Protein AF-A0A382CYW4-F1 (afdb_monomer)

Organism: NCBI:txid408172

Foldseek 3Di:
DPQDPVLVLLLLLQLLLCVLVPDDLVRSQVVQCVVCPPSGDDSVVSVVLVVVSVVQDCLLSVQSHFDDLVCCVVLVHDPVCSVVLVVLQVVCCVVPVDGGGNQLSSQLRVLCVLCVVDDSLRSSQLSVVVSSQSSSCRSVVHDRDCVQSCLCSVQVCLPLVSVVVSVVVCVVVVHDHDDGPPRPCVPPDNPVPRD

Radius of gyration: 17.98 Å; Cα contacts (8 Å, |Δi|>4): 197; chains: 1; bounding box: 40×39×45 Å

Nearest PDB structures (foldseek):
  6yj2-assembly2_C  TM=2.619E-01  e=3.901E+00  Mycobacterium tuberculosis H37Rv

Structure (mmCIF, N/CA/C/O backbone):
data_AF-A0A382CYW4-F1
#
_entry.id   AF-A0A382CYW4-F1
#
loop_
_atom_site.group_PDB
_atom_site.id
_atom_site.type_symbol
_atom_site.label_atom_id
_atom_site.label_alt_id
_atom_site.label_comp_id
_atom_site.label_asym_id
_atom_site.label_entity_id
_atom_site.label_seq_id
_atom_site.pdbx_PDB_ins_code
_atom_site.Cartn_x
_atom_site.Cartn_y
_atom_site.Cartn_z
_atom_site.occupancy
_atom_site.B_iso_or_equiv
_atom_site.auth_seq_id
_atom_site.auth_comp_id
_atom_site.auth_asym_id
_atom_site.auth_atom_id
_atom_site.pdbx_PDB_model_num
ATOM 1 N N . MET A 1 1 ? -23.833 19.419 3.104 1.00 37.19 1 MET A N 1
ATOM 2 C CA . MET A 1 1 ? -22.852 19.105 2.046 1.00 37.19 1 MET A CA 1
ATOM 3 C C . MET A 1 1 ? -22.550 17.619 2.087 1.00 37.19 1 MET A C 1
ATOM 5 O O . MET A 1 1 ? -22.020 17.139 3.080 1.00 37.19 1 MET A O 1
ATOM 9 N N . THR A 1 2 ? -22.964 16.870 1.070 1.00 42.09 2 THR A N 1
ATOM 10 C CA . THR A 1 2 ? -22.555 15.475 0.882 1.00 42.09 2 THR A CA 1
ATOM 11 C C . THR A 1 2 ? -21.087 15.473 0.453 1.00 42.09 2 THR A C 1
ATOM 13 O O . THR A 1 2 ? -20.774 16.091 -0.565 1.00 42.09 2 THR A O 1
ATOM 16 N N . PRO A 1 3 ? -20.165 14.844 1.203 1.00 50.59 3 PRO A N 1
ATOM 17 C CA . PRO A 1 3 ? -18.781 14.753 0.765 1.00 50.59 3 PRO A CA 1
ATOM 18 C C . PRO A 1 3 ? -18.728 14.030 -0.583 1.00 50.59 3 PRO A C 1
ATOM 20 O O . PRO A 1 3 ? -19.419 13.032 -0.796 1.00 50.59 3 PRO A O 1
ATOM 23 N N . ASN A 1 4 ? -17.916 14.555 -1.499 1.00 69.94 4 ASN A N 1
ATOM 24 C CA . ASN A 1 4 ? -17.615 13.926 -2.780 1.00 69.94 4 ASN A CA 1
ATOM 25 C C . ASN A 1 4 ? -17.271 12.442 -2.551 1.00 69.94 4 ASN A C 1
ATOM 27 O O . ASN A 1 4 ? -16.405 12.133 -1.730 1.00 69.94 4 ASN A O 1
ATOM 31 N N . LEU A 1 5 ? -17.936 11.530 -3.268 1.00 70.50 5 LEU A N 1
ATOM 32 C CA . LEU A 1 5 ? -17.794 10.076 -3.103 1.00 70.50 5 LEU A CA 1
ATOM 33 C C . LEU A 1 5 ? -16.325 9.620 -3.114 1.00 70.50 5 LEU A C 1
ATOM 35 O O . LEU A 1 5 ? -15.935 8.805 -2.282 1.00 70.50 5 LEU A O 1
ATOM 39 N N . LYS A 1 6 ? -15.483 10.220 -3.969 1.00 73.75 6 LYS A N 1
ATOM 40 C CA . LYS A 1 6 ? -14.042 9.916 -4.028 1.00 73.75 6 LYS A CA 1
ATOM 41 C C . LYS A 1 6 ? -13.279 10.383 -2.787 1.00 73.75 6 LYS A C 1
ATOM 43 O O . LYS A 1 6 ? -12.358 9.709 -2.342 1.00 73.75 6 LYS A O 1
ATOM 48 N N . ILE A 1 7 ? -13.644 11.535 -2.225 1.00 80.69 7 ILE A N 1
ATOM 49 C CA . ILE A 1 7 ? -13.045 12.045 -0.982 1.00 80.69 7 ILE A CA 1
ATOM 50 C C . ILE A 1 7 ? -13.481 11.174 0.204 1.00 80.69 7 ILE A C 1
ATOM 52 O O . ILE A 1 7 ? -12.669 10.869 1.071 1.00 80.69 7 ILE A O 1
ATOM 56 N N . SER A 1 8 ? -14.738 10.725 0.210 1.00 87.88 8 SER A N 1
ATOM 57 C CA . SER A 1 8 ? -15.268 9.810 1.225 1.00 87.88 8 SER A CA 1
ATOM 58 C C . SER A 1 8 ? -14.553 8.453 1.210 1.00 87.88 8 SER A C 1
ATOM 60 O O . SER A 1 8 ? -14.155 7.973 2.269 1.00 87.88 8 SER A O 1
ATOM 62 N N . ALA A 1 9 ? -14.325 7.865 0.027 1.00 91.75 9 ALA A N 1
ATOM 63 C CA . ALA A 1 9 ? -13.581 6.611 -0.120 1.00 91.75 9 ALA A CA 1
ATOM 64 C C . ALA A 1 9 ? -12.152 6.737 0.425 1.00 91.75 9 ALA A C 1
ATOM 66 O O . ALA A 1 9 ? -11.775 5.988 1.321 1.00 91.75 9 ALA A O 1
ATOM 67 N N . LYS A 1 10 ? -11.411 7.771 0.004 1.00 93.12 10 LYS A N 1
ATOM 68 C CA . LYS A 1 10 ? -10.053 8.044 0.507 1.00 93.12 10 LYS A CA 1
ATOM 69 C C . LYS A 1 10 ? -9.998 8.223 2.022 1.00 93.12 10 LYS A C 1
ATOM 71 O O . LYS A 1 10 ? -9.126 7.656 2.676 1.00 93.12 10 LYS A O 1
ATOM 76 N N . GLN A 1 11 ? -10.937 8.982 2.591 1.00 95.75 11 GLN A N 1
ATOM 77 C CA . GLN A 1 11 ? -11.039 9.133 4.043 1.00 95.75 11 GLN A CA 1
ATOM 78 C C . GLN A 1 11 ? -11.318 7.798 4.735 1.00 95.75 11 GLN A C 1
ATOM 80 O O . GLN A 1 11 ? -10.757 7.545 5.797 1.00 95.75 11 GLN A O 1
ATOM 85 N N . LYS A 1 12 ? -12.153 6.932 4.146 1.00 96.56 12 LYS A N 1
ATOM 86 C CA . LYS A 1 12 ? -12.459 5.602 4.691 1.00 96.56 12 LYS A CA 1
ATOM 87 C C . LYS A 1 12 ? -11.245 4.680 4.659 1.00 96.56 12 LYS A C 1
ATOM 89 O O . LYS A 1 12 ? -10.977 4.030 5.666 1.00 96.56 12 LYS A O 1
ATOM 94 N N . THR A 1 13 ? -10.495 4.680 3.560 1.00 96.62 13 THR A N 1
ATOM 95 C CA . THR A 1 13 ? -9.225 3.954 3.412 1.00 96.62 13 THR A CA 1
ATOM 96 C C . THR A 1 13 ? -8.225 4.393 4.478 1.00 96.62 13 THR A C 1
ATOM 98 O O . THR A 1 13 ? -7.736 3.568 5.245 1.00 96.62 13 THR A O 1
ATOM 101 N N . GLN A 1 14 ? -7.987 5.702 4.611 1.00 96.25 14 GLN A N 1
ATOM 102 C CA . GLN A 1 14 ? -7.044 6.226 5.601 1.00 96.25 14 GLN A CA 1
ATOM 103 C C . GLN A 1 14 ? -7.515 5.976 7.042 1.00 96.25 14 GLN A C 1
ATOM 105 O O . GLN A 1 14 ? -6.709 5.632 7.904 1.00 96.25 14 GLN A O 1
ATOM 110 N N . ALA A 1 15 ? -8.820 6.086 7.308 1.00 97.38 15 ALA A N 1
ATOM 111 C CA . ALA A 1 15 ? -9.392 5.744 8.607 1.00 97.38 15 ALA A CA 1
ATOM 112 C C . ALA A 1 15 ? -9.172 4.267 8.959 1.00 97.38 15 ALA A C 1
ATOM 114 O O . ALA A 1 15 ? -8.872 3.960 10.111 1.00 97.38 15 ALA A O 1
ATOM 115 N N . TYR A 1 16 ? -9.314 3.366 7.983 1.00 97.69 16 TYR A N 1
ATOM 116 C CA . TYR A 1 16 ? -9.064 1.943 8.185 1.00 97.69 16 TYR A CA 1
ATOM 117 C C . TYR A 1 16 ? -7.590 1.656 8.465 1.00 97.69 16 TYR A C 1
ATOM 119 O O . TYR A 1 16 ? -7.309 0.972 9.440 1.00 97.69 16 TYR A O 1
ATOM 127 N N . ILE A 1 17 ? -6.663 2.214 7.680 1.00 95.56 17 ILE A N 1
ATOM 128 C CA . ILE A 1 17 ? -5.216 2.014 7.883 1.00 95.56 17 ILE A CA 1
ATOM 129 C C . ILE A 1 17 ? -4.807 2.450 9.296 1.00 95.56 17 ILE A C 1
ATOM 131 O O . ILE A 1 17 ? -4.110 1.731 10.004 1.00 95.56 17 ILE A O 1
ATOM 135 N N . LEU A 1 18 ? -5.291 3.609 9.755 1.00 95.44 18 LEU A N 1
ATOM 136 C CA . LEU A 1 18 ? -5.010 4.075 11.114 1.00 95.44 18 LEU A CA 1
ATOM 137 C C . LEU A 1 18 ? -5.652 3.170 12.178 1.00 95.44 18 LEU A C 1
ATOM 139 O O . LEU A 1 18 ? -5.033 2.892 13.205 1.00 95.44 18 LEU A O 1
ATOM 143 N N . TYR A 1 19 ? -6.874 2.694 11.936 1.00 96.44 19 TYR A N 1
ATOM 144 C CA . TYR A 1 19 ? -7.551 1.743 12.816 1.00 96.44 19 TYR A CA 1
ATOM 145 C C . TYR A 1 19 ? -6.787 0.416 12.929 1.00 96.44 19 TYR A C 1
ATOM 147 O O . TYR A 1 19 ? -6.571 -0.055 14.044 1.00 96.44 19 TYR A O 1
ATOM 155 N N . SER A 1 20 ? -6.339 -0.167 11.812 1.00 94.50 20 SER A N 1
ATOM 156 C CA . SER A 1 20 ? -5.586 -1.427 11.808 1.00 94.50 20 SER A CA 1
ATOM 157 C C . SER A 1 20 ? -4.199 -1.274 12.437 1.00 94.50 20 SER A C 1
ATOM 159 O O . SER A 1 20 ? -3.695 -2.214 13.038 1.00 94.50 20 SER A O 1
ATOM 161 N N . SER A 1 21 ? -3.616 -0.071 12.397 1.00 91.62 21 SER A N 1
ATOM 162 C CA . SER A 1 21 ? -2.402 0.278 13.149 1.00 91.62 21 SER A CA 1
ATOM 163 C C . SER A 1 21 ? -2.639 0.575 14.641 1.00 91.62 21 SER A C 1
ATOM 165 O O . SER A 1 21 ? -1.714 0.996 15.331 1.00 91.62 21 SER A O 1
ATOM 167 N N . GLY A 1 22 ? -3.856 0.386 15.164 1.00 92.31 22 GLY A N 1
ATOM 168 C CA . GLY A 1 22 ? -4.154 0.505 16.596 1.00 92.31 22 GLY A CA 1
ATOM 169 C C . GLY A 1 22 ? -4.436 1.926 17.097 1.00 92.31 22 GLY A C 1
ATOM 170 O O . GLY A 1 22 ? -4.498 2.147 18.308 1.00 92.31 22 GLY A O 1
ATOM 171 N N . HIS A 1 23 ? -4.634 2.907 16.210 1.00 94.12 23 HIS A N 1
ATOM 172 C CA . HIS A 1 23 ? -4.964 4.266 16.639 1.00 94.12 23 HIS A CA 1
ATOM 173 C C . HIS A 1 23 ? -6.348 4.342 17.299 1.00 94.12 23 HIS A C 1
ATOM 175 O O . HIS A 1 23 ? -7.334 3.766 16.832 1.00 94.12 23 HIS A O 1
ATOM 181 N N . SER A 1 24 ? -6.448 5.143 18.365 1.00 95.38 24 SER A N 1
ATOM 182 C CA . SER A 1 24 ? -7.734 5.459 18.989 1.00 95.38 24 SER A CA 1
ATOM 183 C C . SER A 1 24 ? -8.615 6.282 18.050 1.00 95.38 24 SER A C 1
ATOM 185 O O . SER A 1 24 ? -8.124 7.029 17.204 1.00 95.38 24 SER A O 1
ATOM 187 N N . GLN A 1 25 ? -9.934 6.228 18.242 1.00 95.50 25 GLN A N 1
ATOM 188 C CA . GLN A 1 25 ? -10.878 6.994 17.423 1.00 95.50 25 GLN A CA 1
ATOM 189 C C . GLN A 1 25 ? -10.567 8.504 17.403 1.00 95.50 25 GLN A C 1
ATOM 191 O O . GLN A 1 25 ? -10.684 9.149 16.361 1.00 95.50 25 GLN A O 1
ATOM 196 N N . HIS A 1 26 ? -10.130 9.058 18.538 1.00 95.19 26 HIS A N 1
ATOM 197 C CA . HIS A 1 26 ? -9.683 10.447 18.627 1.00 95.19 26 HIS A CA 1
ATOM 198 C C . HIS A 1 26 ? -8.401 10.690 17.813 1.00 95.19 26 HIS A C 1
ATOM 200 O O . HIS A 1 26 ? -8.313 11.649 17.057 1.00 95.19 26 HIS A O 1
ATOM 206 N N . SER A 1 27 ? -7.412 9.797 17.905 1.00 96.00 27 SER A N 1
ATOM 207 C CA . SER A 1 27 ? -6.183 9.915 17.112 1.00 96.00 27 SER A CA 1
ATOM 208 C C . SER A 1 27 ? -6.455 9.826 15.605 1.00 96.00 27 SER A C 1
ATOM 210 O O . SER A 1 27 ? -5.862 10.578 14.832 1.00 96.00 27 SER A O 1
ATOM 212 N N . ILE A 1 28 ? -7.385 8.960 15.186 1.00 97.00 28 ILE A N 1
ATOM 213 C CA . ILE A 1 28 ? -7.789 8.830 13.782 1.00 97.00 28 ILE A CA 1
ATOM 214 C C . ILE A 1 28 ? -8.405 10.138 13.282 1.00 97.00 28 ILE A C 1
ATOM 216 O O . ILE A 1 28 ? -7.995 10.637 12.237 1.00 97.00 28 ILE A O 1
ATOM 220 N N . ILE A 1 29 ? -9.362 10.719 14.018 1.00 95.25 29 ILE A N 1
ATOM 221 C CA . ILE A 1 29 ? -10.035 11.936 13.548 1.00 95.25 29 ILE A CA 1
ATOM 222 C C . ILE A 1 29 ? -9.071 13.120 13.443 1.00 95.25 29 ILE A C 1
ATOM 224 O O . ILE A 1 29 ? -9.126 13.854 12.463 1.00 95.25 29 ILE A O 1
ATOM 228 N N . GLU A 1 30 ? -8.149 13.274 14.394 1.00 95.50 30 GLU A N 1
ATOM 229 C CA . GLU A 1 30 ? -7.148 14.343 14.354 1.00 95.50 30 GLU A CA 1
ATOM 230 C C . GLU A 1 30 ? -6.195 14.196 13.162 1.00 95.50 30 GLU A C 1
ATOM 232 O O . GLU A 1 30 ? -5.856 15.179 12.505 1.00 95.50 30 GLU A O 1
ATOM 237 N N . GLN A 1 31 ? -5.805 12.967 12.818 1.00 95.06 31 GLN A N 1
ATOM 238 C CA . GLN A 1 31 ? -4.981 12.722 11.634 1.00 95.06 31 GLN A CA 1
ATOM 239 C C . GLN A 1 31 ? -5.741 12.966 10.327 1.00 95.06 31 GLN A C 1
ATOM 241 O O . GLN A 1 31 ? -5.174 13.541 9.399 1.00 95.06 31 GLN A O 1
ATOM 246 N N . LEU A 1 32 ? -7.024 12.599 10.257 1.00 95.44 32 LEU A N 1
ATOM 247 C CA . LEU A 1 32 ? -7.858 12.924 9.099 1.00 95.44 32 LEU A CA 1
ATOM 248 C C . LEU A 1 32 ? -8.029 14.443 8.947 1.00 95.44 32 LEU A C 1
ATOM 250 O O . LEU A 1 32 ? -7.880 14.947 7.838 1.00 95.44 32 LEU A O 1
ATOM 254 N N . LYS A 1 33 ? -8.229 15.186 10.046 1.00 94.75 33 LYS A N 1
ATOM 255 C CA . LYS A 1 33 ? -8.321 16.659 10.023 1.00 94.75 33 LYS A CA 1
ATOM 256 C C . LYS A 1 33 ? -7.084 17.320 9.435 1.00 94.75 33 LYS A C 1
ATOM 258 O O . LYS A 1 33 ? -7.217 18.239 8.636 1.00 94.75 33 LYS A O 1
ATOM 263 N N . LYS A 1 34 ? -5.889 16.828 9.772 1.00 93.75 34 LYS A N 1
ATOM 264 C CA . LYS A 1 34 ? -4.630 17.338 9.204 1.00 93.75 34 LYS A CA 1
ATOM 265 C C . LYS A 1 34 ? -4.524 17.142 7.689 1.00 93.75 34 LYS A C 1
ATOM 267 O O . LYS A 1 34 ? -3.763 17.859 7.054 1.00 93.75 34 LYS A O 1
ATOM 272 N N . HIS A 1 35 ? -5.227 16.158 7.123 1.00 89.81 35 HIS A N 1
ATOM 273 C CA . HIS A 1 35 ? -5.105 15.801 5.708 1.00 89.81 35 HIS A CA 1
ATOM 274 C C . HIS A 1 35 ? -6.276 16.284 4.841 1.00 89.81 35 HIS A C 1
ATOM 276 O O . HIS A 1 35 ? -6.086 16.570 3.662 1.00 89.81 35 HIS A O 1
ATOM 282 N N . PHE A 1 36 ? -7.484 16.357 5.406 1.00 91.38 36 PHE A N 1
ATOM 283 C CA . PHE A 1 36 ? -8.713 16.712 4.688 1.00 91.38 36 PHE A CA 1
ATOM 284 C C . PHE A 1 36 ? -9.333 18.035 5.147 1.00 91.38 36 PHE A C 1
ATOM 286 O O . PHE A 1 36 ? -10.297 18.486 4.526 1.00 91.38 36 PHE A O 1
ATOM 293 N N . GLU A 1 37 ? -8.790 18.654 6.200 1.00 91.62 37 GLU A N 1
ATOM 294 C CA . GLU A 1 37 ? -9.193 19.966 6.711 1.00 91.62 37 GLU A CA 1
ATOM 295 C C . GLU A 1 37 ? -10.718 20.040 6.917 1.00 91.62 37 GLU A C 1
ATOM 297 O O . GLU A 1 37 ? -11.305 19.180 7.584 1.00 91.62 37 GLU A O 1
ATOM 302 N N . GLU A 1 38 ? -11.384 21.024 6.313 1.00 86.88 38 GLU A N 1
ATOM 303 C CA . GLU A 1 38 ? -12.831 21.249 6.409 1.00 86.88 38 GLU A CA 1
ATOM 304 C C . GLU A 1 38 ? -13.675 20.108 5.816 1.00 86.88 38 GLU A C 1
ATOM 306 O O . GLU A 1 38 ? -14.842 19.947 6.169 1.00 86.88 38 GLU A O 1
ATOM 311 N N . ASN A 1 39 ? -13.096 19.267 4.952 1.00 88.06 39 ASN A N 1
ATOM 312 C CA . ASN A 1 39 ? -13.794 18.133 4.341 1.00 88.06 39 ASN A CA 1
ATOM 313 C C . ASN A 1 39 ? -13.785 16.872 5.216 1.00 88.06 39 ASN A C 1
ATOM 315 O O . ASN A 1 39 ? -14.251 15.815 4.776 1.00 88.06 39 ASN A O 1
ATOM 319 N N . THR A 1 40 ? -13.237 16.951 6.429 1.00 92.81 40 THR A N 1
ATOM 320 C CA . THR A 1 40 ? -13.101 15.801 7.323 1.00 92.81 40 THR A CA 1
ATOM 321 C C . THR A 1 40 ? -14.458 15.284 7.795 1.00 92.81 40 THR A C 1
ATOM 323 O O . THR A 1 40 ? -15.354 16.044 8.163 1.00 92.81 40 THR A O 1
ATOM 326 N N . ILE A 1 41 ? -14.619 13.962 7.812 1.00 93.62 41 ILE A N 1
ATOM 327 C CA . ILE A 1 41 ? -15.815 13.310 8.352 1.00 93.62 41 ILE A CA 1
ATOM 328 C C . ILE A 1 41 ? -16.076 13.669 9.822 1.00 93.62 41 ILE A C 1
ATOM 330 O O . ILE A 1 41 ? -15.177 13.981 10.597 1.00 93.62 41 ILE A O 1
ATOM 334 N N . SER A 1 42 ? -17.328 13.523 10.254 1.00 93.06 42 SER A N 1
ATOM 335 C CA . SER A 1 42 ? -17.671 13.633 11.672 1.00 93.06 42 SER A CA 1
ATOM 336 C C . SER A 1 42 ? -17.280 12.382 12.467 1.00 93.06 42 SER A C 1
ATOM 338 O O . SER A 1 42 ? -17.215 11.268 11.938 1.00 93.06 42 SER A O 1
ATOM 340 N N . LEU A 1 43 ? -17.135 12.547 13.786 1.00 93.81 43 LEU A N 1
ATOM 341 C CA . LEU A 1 43 ? -16.871 11.450 14.723 1.00 93.81 43 LEU A CA 1
ATOM 342 C C . LEU A 1 43 ? -17.927 10.328 14.624 1.00 93.81 43 LEU A C 1
ATOM 344 O O . LEU A 1 43 ? -17.598 9.147 14.712 1.00 93.81 43 LEU A O 1
ATOM 348 N N . ARG A 1 44 ? -19.191 10.698 14.368 1.00 94.75 44 ARG A N 1
ATOM 349 C CA . ARG A 1 44 ? -20.311 9.764 14.167 1.00 94.75 44 ARG A CA 1
ATOM 350 C C . ARG A 1 44 ? -20.109 8.877 12.937 1.00 94.75 44 ARG A C 1
ATOM 352 O O . ARG A 1 44 ? -20.392 7.680 12.994 1.00 94.75 44 ARG A O 1
ATOM 359 N N . ILE A 1 45 ? -19.635 9.448 11.826 1.00 95.25 45 ILE A N 1
ATOM 360 C CA . ILE A 1 45 ? -19.331 8.679 10.610 1.00 95.25 45 ILE A CA 1
ATOM 361 C C . ILE A 1 45 ? -18.171 7.720 10.885 1.00 95.25 45 ILE A C 1
ATOM 363 O O . ILE A 1 45 ? -18.275 6.546 10.531 1.00 95.25 45 ILE A O 1
ATOM 367 N N . LEU A 1 46 ? -17.129 8.183 11.582 1.00 96.75 46 LEU A N 1
ATOM 368 C CA . LEU A 1 46 ? -15.991 7.350 11.961 1.00 96.75 46 LEU A CA 1
ATOM 369 C C . LEU A 1 46 ? -16.407 6.158 12.845 1.00 96.75 46 LEU A C 1
ATOM 371 O O . LEU A 1 46 ? -16.035 5.029 12.538 1.00 96.75 46 LEU A O 1
ATOM 375 N N . SER A 1 47 ? -17.242 6.355 13.875 1.00 96.75 47 SER A N 1
ATOM 376 C CA . SER A 1 47 ? -17.774 5.243 14.693 1.00 96.75 47 SER A CA 1
ATOM 377 C C . SER A 1 47 ? -18.527 4.207 13.854 1.00 96.75 47 SER A C 1
ATOM 379 O O . SER A 1 47 ? -18.383 2.997 14.061 1.00 96.75 47 SER A O 1
ATOM 381 N N . ARG A 1 48 ? -19.325 4.668 12.881 1.00 96.62 48 ARG A N 1
ATOM 382 C CA . ARG A 1 48 ? -20.041 3.780 11.957 1.00 96.62 48 ARG A CA 1
ATOM 383 C C . ARG A 1 48 ? -19.067 2.983 11.087 1.00 96.62 48 ARG A C 1
ATOM 385 O O . ARG A 1 48 ? -19.277 1.790 10.893 1.00 96.62 48 ARG A O 1
ATOM 392 N N . TRP A 1 49 ? -18.007 3.614 10.587 1.00 97.31 49 TRP A N 1
ATOM 393 C CA . TRP A 1 49 ? -16.976 2.930 9.806 1.00 97.31 49 TRP A CA 1
ATOM 394 C C . TRP A 1 49 ? -16.193 1.912 10.631 1.00 97.31 49 TRP A C 1
ATOM 396 O O . TRP A 1 49 ? -16.095 0.771 10.197 1.00 97.31 49 TRP A O 1
ATOM 406 N N . ILE A 1 50 ? -15.755 2.251 11.846 1.00 96.88 50 ILE A N 1
ATOM 407 C CA . ILE A 1 50 ? -15.093 1.300 12.757 1.00 96.88 50 ILE A CA 1
ATOM 408 C C . ILE A 1 50 ? -15.982 0.075 13.006 1.00 96.88 50 ILE A C 1
ATOM 410 O O . ILE A 1 50 ? -15.513 -1.060 12.969 1.00 96.88 50 ILE A O 1
ATOM 414 N N . SER A 1 51 ? -17.288 0.286 13.184 1.00 97.06 51 SER A N 1
ATOM 415 C CA . SER A 1 51 ? -18.247 -0.815 13.335 1.00 97.06 51 SER A CA 1
ATOM 416 C C . SER A 1 51 ? -18.336 -1.704 12.089 1.00 97.06 51 SER A C 1
ATOM 418 O O . SER A 1 51 ? -18.597 -2.897 12.216 1.00 97.06 51 SER A O 1
ATOM 420 N N . SER A 1 52 ? -18.125 -1.148 10.890 1.00 95.94 52 SER A N 1
ATOM 421 C CA . SER A 1 52 ? -18.020 -1.934 9.654 1.00 95.94 52 SER A CA 1
ATOM 422 C C . SER A 1 52 ? -16.662 -2.620 9.499 1.00 95.94 52 SER A C 1
ATOM 424 O O . SER A 1 52 ? -16.623 -3.759 9.055 1.00 95.94 52 SER A O 1
ATOM 426 N N . PHE A 1 53 ? -15.567 -1.987 9.931 1.00 96.50 53 PHE A N 1
ATOM 427 C CA . PHE A 1 53 ? -14.220 -2.561 9.864 1.00 96.50 53 PHE A CA 1
ATOM 428 C C . PHE A 1 53 ? -14.102 -3.825 10.714 1.00 96.50 53 PHE A C 1
ATOM 430 O O . PHE A 1 53 ? -13.548 -4.817 10.264 1.00 96.50 53 PHE A O 1
ATOM 437 N N . LYS A 1 54 ? -14.722 -3.834 11.899 1.00 95.00 54 LYS A N 1
ATOM 438 C CA . LYS A 1 54 ? -14.804 -5.016 12.775 1.00 95.00 54 LYS A CA 1
ATOM 439 C C . LYS A 1 54 ? -15.518 -6.221 12.153 1.00 95.00 54 LYS A C 1
ATOM 441 O O . LYS A 1 54 ? -15.430 -7.312 12.699 1.00 95.00 54 LYS A O 1
ATOM 446 N N . LYS A 1 55 ? -16.272 -6.017 11.070 1.00 95.25 55 LYS A N 1
ATOM 447 C CA . LYS A 1 55 ? -17.002 -7.073 10.355 1.00 95.25 55 LYS A CA 1
ATOM 448 C C . LYS A 1 55 ? -16.258 -7.565 9.114 1.00 95.25 55 LYS A C 1
ATOM 450 O O . LYS A 1 55 ? -16.781 -8.429 8.416 1.00 95.25 55 LYS A O 1
ATOM 455 N N . LEU A 1 56 ? -15.093 -6.992 8.803 1.00 94.62 56 LEU A N 1
ATOM 456 C CA . LEU A 1 56 ? -14.270 -7.463 7.697 1.00 94.62 56 LEU A CA 1
ATOM 457 C C . LEU A 1 56 ? -13.730 -8.866 8.012 1.00 94.62 56 LEU A C 1
ATOM 459 O O . LEU A 1 56 ? -13.454 -9.165 9.175 1.00 94.62 56 LEU A O 1
ATOM 463 N N . PRO A 1 57 ? -13.599 -9.736 6.998 1.00 91.88 57 PRO A N 1
ATOM 464 C CA . PRO A 1 57 ? -13.121 -11.092 7.210 1.00 91.88 57 PRO A CA 1
ATOM 465 C C . PRO A 1 57 ? -11.643 -11.087 7.610 1.00 91.88 57 PRO A C 1
ATOM 467 O O . PRO A 1 57 ? -10.835 -10.378 7.010 1.00 91.88 57 PRO A O 1
ATOM 470 N N . GLU A 1 58 ? -11.279 -11.939 8.569 1.00 88.88 58 GLU A N 1
ATOM 471 C CA . GLU A 1 58 ? -9.903 -12.068 9.072 1.00 88.88 58 GLU A CA 1
ATOM 472 C C . GLU A 1 58 ? -8.900 -12.367 7.949 1.00 88.88 58 GLU A C 1
ATOM 474 O O . GLU A 1 58 ? -7.799 -11.822 7.920 1.00 88.88 58 GLU A O 1
ATOM 479 N N . SER A 1 59 ? -9.305 -13.166 6.958 1.00 85.50 59 SER A N 1
ATOM 480 C CA . SER A 1 59 ? -8.489 -13.463 5.777 1.00 85.50 59 SER A CA 1
ATOM 481 C C . SER A 1 59 ? -8.103 -12.217 4.975 1.00 85.50 59 SER A C 1
ATOM 483 O O . SER A 1 59 ? -7.037 -12.197 4.362 1.00 85.50 59 SER A O 1
ATOM 485 N N . ALA A 1 60 ? -8.939 -11.174 4.986 1.00 83.69 60 ALA A N 1
ATOM 486 C CA . ALA A 1 60 ? -8.640 -9.907 4.334 1.00 83.69 60 ALA A CA 1
ATOM 487 C C . ALA A 1 60 ? -7.799 -8.989 5.228 1.00 83.69 60 ALA A C 1
ATOM 489 O O . ALA A 1 60 ? -6.915 -8.312 4.707 1.00 83.69 60 ALA A O 1
ATOM 490 N N . THR A 1 61 ? -8.023 -8.993 6.548 1.00 92.00 61 THR A N 1
ATOM 491 C CA . THR A 1 61 ? -7.362 -8.072 7.489 1.00 92.00 61 THR A CA 1
ATOM 492 C C . THR A 1 61 ? -6.034 -8.583 8.050 1.00 92.00 61 THR A C 1
ATOM 494 O O . THR A 1 61 ? -5.254 -7.780 8.550 1.00 92.00 61 THR A O 1
ATOM 497 N N . LYS A 1 62 ? -5.722 -9.886 7.947 1.00 91.50 62 LYS A N 1
ATOM 498 C CA . LYS A 1 62 ? -4.461 -10.485 8.445 1.00 91.50 62 LYS A CA 1
ATOM 499 C C . LYS A 1 62 ? -3.213 -9.779 7.901 1.00 91.50 62 LYS A C 1
ATOM 501 O O . LYS A 1 62 ? -2.192 -9.701 8.576 1.00 91.50 62 LYS A O 1
ATOM 506 N N . LEU A 1 63 ? -3.284 -9.255 6.676 1.00 94.69 63 LEU A N 1
ATOM 507 C CA . LEU A 1 63 ? -2.170 -8.533 6.059 1.00 94.69 63 LEU A CA 1
ATOM 508 C C . LEU A 1 63 ? -2.002 -7.100 6.588 1.00 94.69 63 LEU A C 1
ATOM 510 O O . LEU A 1 63 ? -0.995 -6.463 6.295 1.00 94.69 63 LEU A O 1
ATOM 514 N N . ASP A 1 64 ? -2.954 -6.580 7.356 1.00 95.31 64 ASP A N 1
ATOM 515 C CA . ASP A 1 64 ? -2.912 -5.206 7.863 1.00 95.31 64 ASP A CA 1
ATOM 516 C C . ASP A 1 64 ? -2.255 -5.104 9.251 1.00 95.31 64 ASP A C 1
ATOM 518 O O . ASP A 1 64 ? -2.057 -3.999 9.756 1.00 95.31 64 ASP A O 1
ATOM 522 N N . GLU A 1 65 ? -1.863 -6.243 9.833 1.00 92.62 65 GLU A N 1
ATOM 523 C CA . GLU A 1 65 ? -1.005 -6.315 11.017 1.00 92.62 65 GLU A CA 1
ATOM 524 C C . GLU A 1 65 ? 0.447 -5.907 10.697 1.00 92.62 65 GLU A C 1
ATOM 526 O O . GLU A 1 65 ? 0.889 -6.044 9.546 1.00 92.62 65 GLU A O 1
ATOM 531 N N . PRO A 1 66 ? 1.223 -5.452 11.704 1.00 95.06 66 PRO A N 1
ATOM 532 C CA . PRO A 1 66 ? 2.649 -5.189 11.542 1.00 95.06 66 PRO A CA 1
ATOM 533 C C . PRO A 1 66 ? 3.388 -6.393 10.949 1.00 95.06 66 PRO A C 1
ATOM 535 O O . PRO A 1 66 ? 3.235 -7.526 11.412 1.00 95.06 66 PRO A O 1
ATOM 538 N N . PHE A 1 67 ? 4.205 -6.137 9.930 1.00 95.50 67 PHE A N 1
ATOM 539 C CA . PHE A 1 67 ? 5.001 -7.150 9.252 1.00 95.50 67 PHE A CA 1
ATOM 540 C C . PHE A 1 67 ? 5.946 -7.859 10.228 1.00 95.50 67 PHE A C 1
ATOM 542 O O . PHE A 1 67 ? 6.663 -7.221 11.000 1.00 95.50 67 PHE A O 1
ATOM 549 N N . GLN A 1 68 ? 5.985 -9.189 10.144 1.00 94.62 68 GLN A N 1
ATOM 550 C CA . GLN A 1 68 ? 6.913 -10.026 10.898 1.00 94.62 68 GLN A CA 1
ATOM 551 C C . GLN A 1 68 ? 7.710 -10.896 9.929 1.00 94.62 68 GLN A C 1
ATOM 553 O O . GLN A 1 68 ? 7.141 -11.701 9.193 1.00 94.62 68 GLN A O 1
ATOM 558 N N . TRP A 1 69 ? 9.038 -10.756 9.932 1.00 94.50 69 TRP A N 1
ATOM 559 C CA . TRP A 1 69 ? 9.908 -11.465 8.987 1.00 94.50 69 TRP A CA 1
ATOM 560 C C . TRP A 1 69 ? 9.773 -12.990 9.078 1.00 94.50 69 TRP A C 1
ATOM 562 O O . TRP A 1 69 ? 9.751 -13.674 8.060 1.00 94.50 69 TRP A O 1
ATOM 572 N N . ASN A 1 70 ? 9.584 -13.531 10.281 1.00 94.38 70 ASN A N 1
ATOM 573 C CA . ASN A 1 70 ? 9.396 -14.966 10.483 1.00 94.38 70 ASN A CA 1
ATOM 574 C C . ASN A 1 70 ? 8.076 -15.519 9.907 1.00 94.38 70 ASN A C 1
ATOM 576 O O . ASN A 1 70 ? 7.887 -16.730 9.902 1.00 94.38 70 ASN A O 1
ATOM 580 N N . LYS A 1 71 ? 7.168 -14.651 9.442 1.00 94.12 71 LYS A N 1
ATOM 581 C CA . LYS A 1 71 ? 5.868 -15.002 8.853 1.00 94.12 71 LYS A CA 1
ATOM 582 C C . LYS A 1 71 ? 5.815 -14.755 7.338 1.00 94.12 71 LYS A C 1
ATOM 584 O O . LYS A 1 71 ? 4.729 -14.676 6.775 1.00 94.12 71 LYS A O 1
ATOM 589 N N . CYS A 1 72 ? 6.956 -14.619 6.655 1.00 93.25 72 CYS A N 1
ATOM 590 C CA . CYS A 1 72 ? 6.990 -14.344 5.210 1.00 93.25 72 CYS A CA 1
ATOM 591 C C . CYS A 1 72 ? 6.127 -15.315 4.377 1.00 93.25 72 CYS A C 1
ATOM 593 O O . CYS A 1 72 ? 5.385 -14.865 3.498 1.00 93.25 72 CYS A O 1
ATOM 595 N N . ASP A 1 73 ? 6.151 -16.611 4.699 1.00 92.44 73 ASP A N 1
ATOM 596 C CA . ASP A 1 73 ? 5.357 -17.627 3.995 1.00 92.44 73 ASP A CA 1
ATOM 597 C C . ASP A 1 73 ? 3.845 -17.401 4.142 1.00 92.44 73 ASP A C 1
ATOM 599 O O . ASP A 1 73 ? 3.114 -17.480 3.153 1.00 92.44 73 ASP A O 1
ATOM 603 N N . ASP A 1 74 ? 3.377 -17.007 5.332 1.00 91.94 74 ASP A N 1
ATOM 604 C CA . ASP A 1 74 ? 1.967 -16.675 5.591 1.00 91.94 74 ASP A CA 1
ATOM 605 C C . ASP A 1 74 ? 1.468 -15.519 4.714 1.00 91.94 74 ASP A C 1
ATOM 607 O O . ASP A 1 74 ? 0.275 -15.411 4.422 1.00 91.94 74 ASP A O 1
ATOM 611 N N . TYR A 1 75 ? 2.373 -14.628 4.312 1.00 91.44 75 TYR A N 1
ATOM 612 C CA . TYR A 1 75 ? 2.072 -13.483 3.457 1.00 91.44 75 TYR A CA 1
ATOM 613 C C . TYR A 1 75 ? 2.222 -13.813 1.963 1.00 91.44 75 TYR A C 1
ATOM 615 O O . TYR A 1 75 ? 1.807 -13.020 1.106 1.00 91.44 75 TYR A O 1
ATOM 623 N N . GLY A 1 76 ? 2.772 -14.986 1.632 1.00 91.94 76 GLY A N 1
ATOM 624 C CA . GLY A 1 76 ? 3.130 -15.394 0.275 1.00 91.94 76 GLY A CA 1
ATOM 625 C C . GLY A 1 76 ? 4.376 -14.681 -0.255 1.00 91.94 76 GLY A C 1
ATOM 626 O O . GLY A 1 76 ? 4.429 -14.363 -1.444 1.00 91.94 76 GLY A O 1
ATOM 627 N N . ILE A 1 77 ? 5.334 -14.369 0.622 1.00 93.00 77 ILE A N 1
ATOM 628 C CA . ILE A 1 77 ? 6.614 -13.739 0.284 1.00 93.00 77 ILE A CA 1
ATOM 629 C C . ILE A 1 77 ? 7.721 -14.803 0.383 1.00 93.00 77 ILE A C 1
ATOM 631 O O . ILE A 1 77 ? 7.958 -15.316 1.472 1.00 93.00 77 ILE A O 1
ATOM 635 N N . PRO A 1 78 ? 8.446 -15.122 -0.705 1.00 91.88 78 PRO A N 1
ATOM 636 C CA . PRO A 1 78 ? 9.546 -16.082 -0.655 1.00 91.88 78 PRO A CA 1
ATOM 637 C C . PRO A 1 78 ? 10.730 -15.579 0.181 1.00 91.88 78 PRO A C 1
ATOM 639 O O . PRO A 1 78 ? 11.205 -14.456 -0.023 1.00 91.88 78 PRO A O 1
ATOM 642 N N . TRP A 1 79 ? 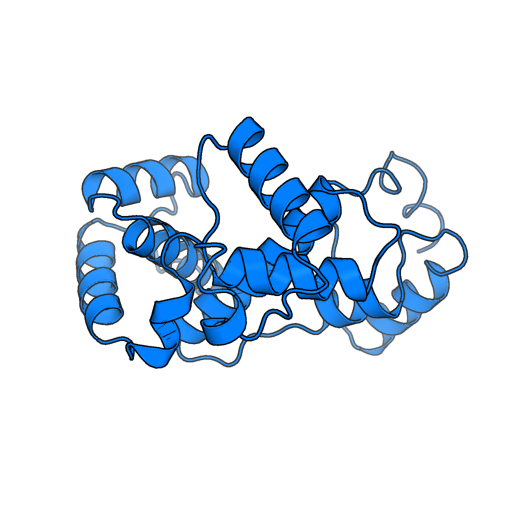11.292 -16.450 1.026 1.00 86.94 79 TRP A N 1
ATOM 643 C CA . TRP A 1 79 ? 12.465 -16.153 1.865 1.00 86.94 79 TRP A CA 1
ATOM 644 C C . TRP A 1 79 ? 13.690 -15.661 1.096 1.00 86.94 79 TRP A C 1
ATOM 646 O O . TRP A 1 79 ? 14.473 -14.875 1.632 1.00 86.94 79 TRP A O 1
ATOM 656 N N . THR A 1 80 ? 13.846 -16.067 -0.166 1.00 88.06 80 THR A N 1
ATOM 657 C CA . THR A 1 80 ? 14.956 -15.652 -1.040 1.00 88.06 80 THR A CA 1
ATOM 658 C C . THR A 1 80 ? 15.031 -14.139 -1.250 1.00 88.06 80 THR A C 1
ATOM 660 O O . THR A 1 80 ? 16.079 -13.627 -1.629 1.00 88.06 80 THR A O 1
ATOM 663 N N . ASN A 1 81 ? 13.955 -13.407 -0.948 1.00 84.12 81 ASN A N 1
ATOM 664 C CA . ASN A 1 81 ? 13.888 -11.953 -1.067 1.00 84.12 81 ASN A CA 1
ATOM 665 C C . ASN A 1 81 ? 14.046 -11.210 0.270 1.00 84.12 81 ASN A C 1
ATOM 667 O O . ASN A 1 81 ? 13.833 -9.997 0.323 1.00 84.12 81 ASN A O 1
ATOM 671 N N . SER A 1 82 ? 14.432 -11.914 1.341 1.00 87.88 82 SER A N 1
ATOM 672 C CA . SER A 1 82 ? 14.528 -11.351 2.695 1.00 87.88 82 SER A CA 1
ATOM 673 C C . SER A 1 82 ? 15.435 -10.129 2.767 1.00 87.88 82 SER A C 1
ATOM 675 O O . SER A 1 82 ? 15.030 -9.125 3.338 1.00 87.88 82 SER A O 1
ATOM 677 N N . LEU A 1 83 ? 16.628 -10.179 2.161 1.00 90.88 83 LEU A N 1
ATOM 678 C CA . LEU A 1 83 ? 17.598 -9.082 2.242 1.00 90.88 83 LEU A CA 1
ATOM 679 C C . LEU A 1 83 ? 16.994 -7.765 1.737 1.00 90.88 83 LEU A C 1
ATOM 681 O O . LEU A 1 83 ? 16.927 -6.786 2.475 1.00 90.88 83 LEU A O 1
ATOM 685 N N . LYS A 1 84 ? 16.474 -7.770 0.503 1.00 90.44 84 LYS A N 1
ATOM 686 C CA . LYS A 1 84 ? 15.907 -6.567 -0.111 1.00 90.44 84 LYS A CA 1
ATOM 687 C C . LYS A 1 84 ? 14.671 -6.066 0.631 1.00 90.44 84 LYS A C 1
ATOM 689 O O . LYS A 1 84 ? 14.489 -4.862 0.779 1.00 90.44 84 LYS A O 1
ATOM 694 N N . LEU A 1 85 ? 13.813 -6.976 1.092 1.00 94.56 85 LEU A N 1
ATOM 695 C CA . LEU A 1 85 ? 12.621 -6.599 1.845 1.00 94.56 85 LEU A CA 1
ATOM 696 C C . LEU A 1 85 ? 12.976 -5.977 3.202 1.00 94.56 85 LEU A C 1
ATOM 698 O O . LEU A 1 85 ? 12.392 -4.962 3.569 1.00 94.56 85 LEU A O 1
ATOM 702 N N . LEU A 1 86 ? 13.947 -6.538 3.924 1.00 94.94 86 LEU A N 1
ATOM 703 C CA . LEU A 1 86 ? 14.394 -6.002 5.210 1.00 94.94 86 LEU A CA 1
ATOM 704 C C . LEU A 1 86 ? 15.050 -4.623 5.060 1.00 94.94 86 LEU A C 1
ATOM 706 O O . LEU A 1 86 ? 14.796 -3.756 5.891 1.00 94.94 86 LEU A O 1
ATOM 710 N N . GLU A 1 87 ? 15.800 -4.376 3.980 1.00 93.94 87 GLU A N 1
ATOM 711 C CA . GLU A 1 87 ? 16.296 -3.030 3.646 1.00 93.94 87 GLU A CA 1
ATOM 712 C C . GLU A 1 87 ? 15.150 -2.021 3.464 1.00 93.94 87 GLU A C 1
ATOM 714 O O . GLU A 1 87 ? 15.219 -0.901 3.970 1.00 93.94 87 GLU A O 1
ATOM 719 N N . LEU A 1 88 ? 14.077 -2.413 2.764 1.00 95.25 88 LEU A N 1
ATOM 720 C CA . LEU A 1 88 ? 12.899 -1.562 2.556 1.00 95.25 88 LEU A CA 1
ATOM 721 C C . LEU A 1 88 ? 12.162 -1.290 3.876 1.00 95.25 88 LEU A C 1
ATOM 723 O O . LEU A 1 88 ? 11.785 -0.149 4.142 1.00 95.25 88 LEU A O 1
ATOM 727 N N . CYS A 1 89 ? 12.003 -2.312 4.721 1.00 95.31 89 CYS A N 1
ATOM 728 C CA . CYS A 1 89 ? 11.426 -2.178 6.059 1.00 95.31 89 CYS A CA 1
ATOM 729 C C . CYS A 1 89 ? 12.252 -1.247 6.950 1.00 95.31 89 CYS A C 1
ATOM 731 O O . CYS A 1 89 ? 11.680 -0.375 7.599 1.00 95.31 89 CYS A O 1
ATOM 733 N N . HIS A 1 90 ? 13.578 -1.387 6.949 1.00 93.75 90 HIS A N 1
ATOM 734 C CA . HIS A 1 90 ? 14.464 -0.505 7.703 1.00 93.75 90 HIS A CA 1
ATOM 735 C C . HIS A 1 90 ? 14.374 0.942 7.203 1.00 93.75 90 HIS A C 1
ATOM 737 O O . HIS A 1 90 ? 14.175 1.850 8.003 1.00 93.75 90 HIS A O 1
ATOM 743 N N . HIS A 1 91 ? 14.412 1.164 5.884 1.00 91.81 91 HIS A N 1
ATOM 744 C CA . HIS A 1 91 ? 14.261 2.504 5.307 1.00 91.81 91 HIS A CA 1
ATOM 745 C C . HIS A 1 91 ? 12.933 3.172 5.697 1.00 91.81 91 HIS A C 1
ATOM 747 O O . HIS A 1 91 ? 12.887 4.376 5.945 1.00 91.81 91 HIS A O 1
ATOM 753 N N . TYR A 1 92 ? 11.846 2.402 5.745 1.00 92.81 92 TYR A N 1
ATOM 754 C CA . TYR A 1 92 ? 10.552 2.908 6.189 1.00 92.81 92 TYR A CA 1
ATOM 755 C C . TYR A 1 92 ? 10.540 3.242 7.682 1.00 92.81 92 TYR A C 1
ATOM 757 O O . TYR A 1 92 ? 10.024 4.294 8.051 1.00 92.81 92 TYR A O 1
ATOM 765 N N . TYR A 1 93 ? 11.145 2.395 8.520 1.00 91.50 93 TYR A N 1
ATOM 766 C CA . TYR A 1 93 ? 11.279 2.649 9.953 1.00 91.50 93 TYR A CA 1
ATOM 767 C C . TYR A 1 93 ? 12.041 3.950 10.225 1.00 91.50 93 TYR A C 1
ATOM 769 O O . TYR A 1 93 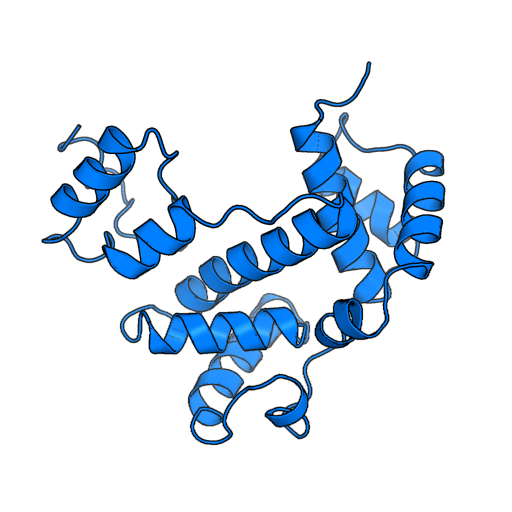? 11.526 4.810 10.927 1.00 91.50 93 TYR A O 1
ATOM 777 N N . GLU A 1 94 ? 13.196 4.153 9.589 1.00 92.25 94 GLU A N 1
ATOM 778 C CA . GLU A 1 94 ? 13.997 5.379 9.747 1.00 92.25 94 GLU A CA 1
ATOM 779 C C . GLU A 1 94 ? 13.22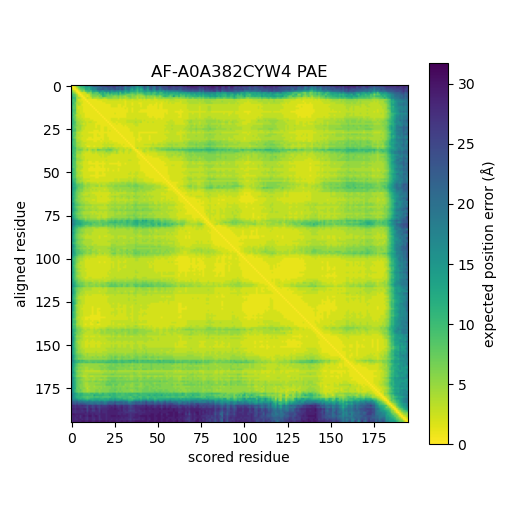5 6.655 9.376 1.00 92.25 94 GLU A C 1
ATOM 781 O O . GLU A 1 94 ? 13.490 7.731 9.909 1.00 92.25 94 GLU A O 1
ATOM 786 N N . ARG A 1 95 ? 12.268 6.557 8.444 1.00 89.06 95 ARG A N 1
ATOM 787 C CA . ARG A 1 95 ? 11.507 7.713 7.955 1.00 89.06 95 ARG A CA 1
ATOM 788 C C . ARG A 1 95 ? 10.227 7.976 8.742 1.00 89.06 95 ARG A C 1
ATOM 790 O O . ARG A 1 95 ? 9.858 9.131 8.932 1.00 89.06 95 ARG A O 1
ATOM 797 N N . GLU A 1 96 ? 9.512 6.919 9.112 1.00 87.50 96 GLU A N 1
ATOM 798 C CA . GLU A 1 96 ? 8.152 7.002 9.660 1.00 87.50 96 GLU A CA 1
ATOM 799 C C . GLU A 1 96 ? 8.067 6.609 11.140 1.00 87.50 96 GLU A C 1
ATOM 801 O O . GLU A 1 96 ? 6.994 6.755 11.727 1.00 87.50 96 GLU A O 1
ATOM 806 N N . ASP A 1 97 ? 9.156 6.089 11.719 1.00 89.75 97 ASP A N 1
ATOM 807 C CA . ASP A 1 97 ? 9.228 5.496 13.064 1.00 89.75 97 ASP A CA 1
ATOM 808 C C . ASP A 1 97 ? 8.161 4.404 13.278 1.00 89.75 97 ASP A C 1
ATOM 810 O O . ASP A 1 97 ? 7.464 4.329 14.291 1.00 89.75 97 ASP A O 1
ATOM 814 N N . LYS A 1 98 ? 7.947 3.588 12.236 1.00 89.62 98 LYS A N 1
ATOM 815 C CA . LYS A 1 98 ? 6.879 2.582 12.163 1.00 89.62 98 LYS A CA 1
ATOM 816 C C . LYS A 1 98 ? 7.336 1.320 11.450 1.00 89.62 98 LYS A C 1
ATOM 818 O O . LYS A 1 98 ? 8.102 1.366 10.493 1.00 89.62 98 LYS A O 1
ATOM 823 N N . THR A 1 99 ? 6.758 0.192 11.848 1.00 92.62 99 THR A N 1
ATOM 824 C CA . THR A 1 99 ? 6.817 -1.058 11.079 1.00 92.62 99 THR A CA 1
ATOM 825 C C . THR A 1 99 ? 5.744 -1.026 9.985 1.00 92.62 99 THR A C 1
ATOM 827 O O . THR A 1 99 ? 4.606 -0.648 10.279 1.00 92.62 99 THR A O 1
ATOM 830 N N . PRO A 1 100 ? 6.049 -1.413 8.733 1.00 95.69 100 PRO A N 1
ATOM 831 C CA . PRO A 1 100 ? 5.018 -1.536 7.705 1.00 95.69 100 PRO A CA 1
ATOM 832 C C . PRO A 1 100 ? 4.024 -2.645 8.033 1.00 95.69 100 PRO A C 1
ATOM 834 O O . PRO A 1 100 ? 4.344 -3.581 8.766 1.00 95.69 100 PRO A O 1
ATOM 837 N N . SER A 1 101 ? 2.837 -2.594 7.434 1.00 96.81 101 SER A N 1
ATOM 838 C CA . SER A 1 101 ? 1.948 -3.754 7.443 1.00 96.81 101 SER A CA 1
ATOM 839 C C . SER A 1 101 ? 2.488 -4.875 6.551 1.00 96.81 101 SER A C 1
ATOM 841 O O . SER A 1 101 ? 3.267 -4.642 5.617 1.00 96.81 101 SER A O 1
ATOM 843 N N . ALA A 1 102 ? 2.047 -6.110 6.786 1.00 96.50 102 ALA A N 1
ATOM 844 C CA . ALA A 1 102 ? 2.387 -7.225 5.905 1.00 96.50 102 ALA A CA 1
ATOM 845 C C . ALA A 1 102 ? 1.901 -7.008 4.454 1.00 96.50 102 ALA A C 1
ATOM 847 O O . ALA A 1 102 ? 2.562 -7.446 3.510 1.00 96.50 102 ALA A O 1
ATOM 848 N N . ARG A 1 103 ? 0.797 -6.274 4.246 1.00 97.31 103 ARG A N 1
ATOM 849 C CA . ARG A 1 103 ? 0.285 -5.872 2.926 1.00 97.31 103 ARG A CA 1
ATOM 850 C C . ARG A 1 103 ? 1.258 -4.941 2.215 1.00 97.31 103 ARG A C 1
ATOM 852 O O . ARG A 1 103 ? 1.584 -5.184 1.053 1.00 97.31 103 ARG A O 1
ATOM 859 N N . GLN A 1 104 ? 1.747 -3.916 2.913 1.00 97.50 104 GLN A N 1
ATOM 860 C CA . GLN A 1 104 ? 2.755 -3.002 2.376 1.00 97.50 104 GLN A CA 1
ATOM 861 C C . GLN A 1 104 ? 4.027 -3.771 2.016 1.00 97.50 104 GLN A C 1
ATOM 863 O O . GLN A 1 104 ? 4.463 -3.715 0.869 1.00 97.50 104 GLN A O 1
ATOM 868 N N . ALA A 1 105 ? 4.552 -4.580 2.941 1.00 97.06 105 ALA A N 1
ATOM 869 C CA . ALA A 1 105 ? 5.739 -5.406 2.720 1.00 97.06 105 ALA A CA 1
ATOM 870 C C . ALA A 1 105 ? 5.592 -6.331 1.495 1.00 97.06 105 ALA A C 1
ATOM 872 O O . ALA A 1 105 ? 6.488 -6.411 0.650 1.00 97.06 105 ALA A O 1
ATOM 873 N N . LYS A 1 106 ? 4.430 -6.976 1.340 1.00 97.19 106 LYS A N 1
ATOM 874 C CA . LYS A 1 106 ? 4.117 -7.826 0.184 1.00 97.19 106 LYS A CA 1
ATOM 875 C C . LYS A 1 106 ? 4.148 -7.050 -1.130 1.00 97.19 106 LYS A C 1
ATOM 877 O O . LYS A 1 106 ? 4.691 -7.544 -2.120 1.00 97.19 106 LYS A O 1
ATOM 882 N N . TRP A 1 107 ? 3.574 -5.851 -1.167 1.00 97.81 107 TRP A N 1
ATOM 883 C CA . TRP A 1 107 ? 3.587 -5.026 -2.373 1.00 97.81 107 TRP A CA 1
ATOM 884 C C . TRP A 1 107 ? 4.956 -4.425 -2.669 1.00 97.81 107 TRP A C 1
ATOM 886 O O . TRP A 1 107 ? 5.350 -4.392 -3.832 1.00 97.81 107 TRP A O 1
ATOM 896 N N . TRP A 1 108 ? 5.716 -4.030 -1.651 1.00 97.56 108 TRP A N 1
ATOM 897 C CA . TRP A 1 108 ? 7.101 -3.591 -1.816 1.00 97.56 108 TRP A CA 1
ATOM 898 C C . TRP A 1 108 ? 7.961 -4.692 -2.419 1.00 97.56 108 TRP A C 1
ATOM 900 O O . TRP A 1 108 ? 8.695 -4.445 -3.374 1.00 97.56 108 TRP A O 1
ATOM 910 N N . TRP A 1 109 ? 7.810 -5.925 -1.927 1.00 96.56 109 TRP A N 1
ATOM 911 C CA . TRP A 1 109 ? 8.446 -7.089 -2.524 1.00 96.56 109 TRP A CA 1
ATOM 912 C C . TRP A 1 109 ? 8.059 -7.234 -4.003 1.00 96.56 109 TRP A C 1
ATOM 914 O O . TRP A 1 109 ? 8.946 -7.182 -4.852 1.00 96.56 109 TRP A O 1
ATOM 924 N N . LYS A 1 110 ? 6.765 -7.325 -4.342 1.00 96.88 110 LYS A N 1
ATOM 925 C CA . LYS A 1 110 ? 6.309 -7.459 -5.742 1.00 96.88 110 LYS A CA 1
ATOM 926 C C . LYS A 1 110 ? 6.864 -6.359 -6.654 1.00 96.88 110 LYS A C 1
ATOM 928 O O . LYS A 1 110 ? 7.347 -6.649 -7.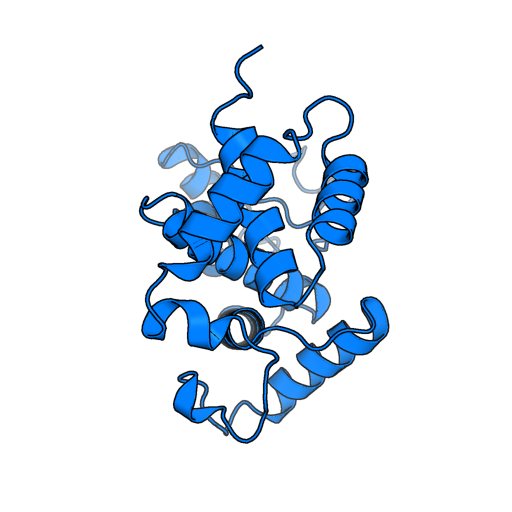747 1.00 96.88 110 LYS A O 1
ATOM 933 N N . VAL A 1 111 ? 6.826 -5.106 -6.200 1.00 97.06 111 VAL A N 1
ATOM 934 C CA . VAL A 1 111 ? 7.351 -3.963 -6.957 1.00 97.06 111 VAL A CA 1
ATOM 935 C C . VAL A 1 111 ? 8.865 -4.069 -7.129 1.00 97.06 111 VAL A C 1
ATOM 937 O O . VAL A 1 111 ? 9.343 -3.859 -8.239 1.00 97.06 111 VAL A O 1
ATOM 940 N N . SER A 1 112 ? 9.613 -4.461 -6.092 1.00 94.88 112 SER A N 1
ATOM 941 C CA . SER A 1 112 ? 11.069 -4.654 -6.186 1.00 94.88 112 SER A CA 1
ATOM 942 C C . SER A 1 112 ? 11.468 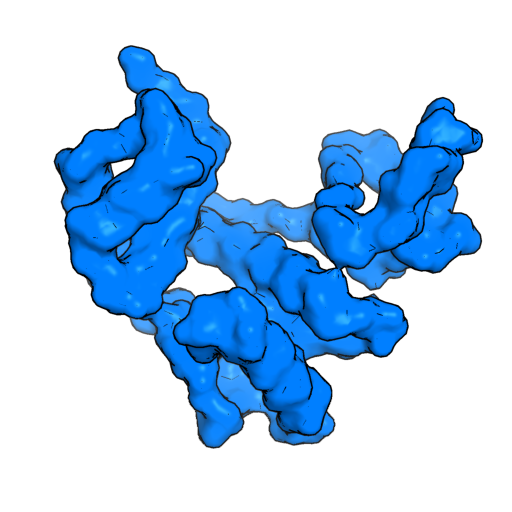-5.689 -7.243 1.00 94.88 112 SER A C 1
ATOM 944 O O . SER A 1 112 ? 12.499 -5.536 -7.890 1.00 94.88 112 SER A O 1
ATOM 946 N N . GLN A 1 113 ? 10.637 -6.715 -7.460 1.00 94.19 113 GLN A N 1
ATOM 947 C CA . GLN A 1 113 ? 10.880 -7.734 -8.483 1.00 94.19 113 GLN A CA 1
ATOM 948 C C . GLN A 1 113 ? 10.578 -7.204 -9.889 1.00 94.19 113 GLN A C 1
ATOM 950 O O . GLN A 1 113 ? 11.301 -7.486 -10.842 1.00 94.19 113 GLN A O 1
ATOM 955 N N . ALA A 1 114 ? 9.505 -6.423 -10.029 1.00 94.62 114 ALA A N 1
ATOM 956 C CA . ALA A 1 114 ? 9.068 -5.890 -11.314 1.00 94.62 114 ALA A CA 1
ATOM 957 C C . ALA A 1 114 ? 9.908 -4.684 -11.780 1.00 94.62 114 ALA A C 1
ATOM 959 O O . ALA A 1 114 ? 10.133 -4.513 -12.981 1.00 94.62 114 ALA A O 1
ATOM 960 N N . GLY A 1 115 ? 10.397 -3.865 -10.849 1.00 92.06 115 GLY A N 1
ATOM 961 C CA . GLY A 1 115 ? 11.231 -2.684 -11.077 1.00 92.06 115 GLY A CA 1
ATOM 962 C C . GLY A 1 115 ? 12.494 -2.712 -10.212 1.00 92.06 115 GLY A C 1
ATOM 963 O O . GLY A 1 115 ? 12.580 -1.925 -9.272 1.00 92.06 115 GLY A O 1
ATOM 964 N N . PRO A 1 116 ? 13.468 -3.597 -10.498 1.00 89.56 116 PRO A N 1
ATOM 965 C CA . PRO A 1 116 ? 14.680 -3.751 -9.681 1.00 89.56 116 PRO A CA 1
ATOM 966 C C . PRO A 1 116 ? 15.596 -2.519 -9.700 1.00 89.56 116 PRO A C 1
ATOM 968 O O . PRO A 1 116 ? 16.467 -2.372 -8.850 1.00 89.56 116 PRO A O 1
ATOM 971 N N . ASP A 1 117 ? 15.401 -1.640 -10.676 1.00 90.12 117 ASP A N 1
ATOM 972 C CA . ASP A 1 117 ? 16.129 -0.394 -10.874 1.00 90.12 117 ASP A CA 1
ATOM 973 C C . ASP A 1 117 ? 15.539 0.791 -10.083 1.00 90.12 117 ASP A C 1
ATOM 975 O O . ASP A 1 117 ? 16.148 1.859 -10.007 1.00 90.12 117 ASP A O 1
ATOM 979 N N . LEU A 1 118 ? 14.374 0.596 -9.458 1.00 91.31 118 LEU A N 1
ATOM 980 C CA . LEU A 1 118 ? 13.751 1.592 -8.598 1.00 91.31 118 LEU A CA 1
ATOM 981 C C . LEU A 1 118 ? 14.491 1.716 -7.262 1.00 91.31 118 LEU A C 1
ATOM 983 O O . LEU A 1 118 ? 14.904 0.735 -6.638 1.00 91.31 118 LEU A O 1
ATOM 987 N N . ARG A 1 119 ? 14.595 2.952 -6.774 1.00 91.12 119 ARG A N 1
ATOM 988 C CA . ARG A 1 119 ? 15.120 3.252 -5.437 1.00 91.12 119 ARG A CA 1
ATOM 989 C C . ARG A 1 119 ? 14.130 2.814 -4.351 1.00 91.12 119 ARG A C 1
ATOM 991 O O . ARG A 1 119 ? 12.932 2.673 -4.594 1.00 91.12 119 ARG A O 1
ATOM 998 N N . ALA A 1 120 ? 14.618 2.649 -3.120 1.00 90.81 120 ALA A N 1
ATOM 999 C CA . ALA A 1 120 ? 13.810 2.195 -1.982 1.00 90.81 120 ALA A CA 1
ATOM 1000 C C . ALA A 1 120 ? 12.545 3.046 -1.753 1.00 90.81 120 ALA A C 1
ATOM 1002 O O . ALA A 1 120 ? 11.457 2.505 -1.568 1.00 90.81 120 ALA A O 1
ATOM 1003 N N . ASN A 1 121 ? 12.666 4.373 -1.838 1.00 89.62 121 ASN A N 1
ATOM 1004 C CA . ASN A 1 121 ? 11.541 5.300 -1.709 1.00 89.62 121 ASN A CA 1
ATOM 1005 C C . ASN A 1 121 ? 10.507 5.152 -2.841 1.00 89.62 121 ASN A C 1
ATOM 1007 O O . ASN A 1 121 ? 9.311 5.233 -2.569 1.00 89.62 121 ASN A O 1
ATOM 1011 N N . GLN A 1 122 ? 10.948 4.895 -4.076 1.00 92.38 122 GLN A N 1
ATOM 1012 C CA . GLN A 1 122 ? 10.075 4.653 -5.230 1.00 92.38 122 GLN A CA 1
ATOM 1013 C C . GLN A 1 122 ? 9.334 3.320 -5.104 1.00 92.38 122 GLN A C 1
ATOM 1015 O O . GLN A 1 122 ? 8.129 3.255 -5.346 1.00 92.38 122 GLN A O 1
ATOM 1020 N N . ILE A 1 123 ? 10.035 2.266 -4.670 1.00 95.50 123 ILE A N 1
ATOM 1021 C CA . ILE A 1 123 ? 9.431 0.958 -4.388 1.00 95.50 123 ILE A CA 1
ATOM 1022 C C . ILE A 1 123 ? 8.367 1.095 -3.295 1.00 95.50 123 ILE A C 1
ATOM 1024 O O . ILE A 1 123 ? 7.244 0.617 -3.469 1.00 95.50 123 ILE A O 1
ATOM 1028 N N . ALA A 1 124 ? 8.703 1.776 -2.196 1.00 94.25 124 ALA A N 1
ATOM 1029 C CA . ALA A 1 124 ? 7.787 1.988 -1.084 1.00 94.25 124 ALA A CA 1
ATOM 1030 C C . ALA A 1 124 ? 6.566 2.820 -1.500 1.00 94.25 124 ALA A C 1
ATOM 1032 O O . ALA A 1 124 ? 5.441 2.454 -1.171 1.00 94.25 124 ALA A O 1
ATOM 1033 N N . GLU A 1 125 ? 6.754 3.903 -2.264 1.00 94.12 125 GLU A N 1
ATOM 1034 C CA . GLU A 1 125 ? 5.646 4.727 -2.757 1.00 94.12 125 GLU A CA 1
ATOM 1035 C C . GLU A 1 125 ? 4.696 3.924 -3.655 1.00 94.12 125 GLU A C 1
ATOM 1037 O O . GLU A 1 125 ? 3.490 3.908 -3.409 1.00 94.12 125 GLU A O 1
ATOM 1042 N N . LEU A 1 126 ? 5.218 3.216 -4.660 1.00 96.69 126 LEU A N 1
ATOM 1043 C CA . LEU A 1 126 ? 4.388 2.413 -5.561 1.00 96.69 126 LEU A CA 1
ATOM 1044 C C . LEU A 1 126 ? 3.679 1.278 -4.828 1.00 96.69 126 LEU A C 1
ATOM 1046 O O . LEU A 1 126 ? 2.487 1.062 -5.040 1.00 96.69 126 LEU A O 1
ATOM 1050 N N . GLY A 1 127 ? 4.383 0.550 -3.961 1.00 97.31 127 GLY A N 1
ATOM 1051 C CA . GLY A 1 127 ? 3.759 -0.545 -3.231 1.00 97.31 127 GLY A CA 1
ATOM 1052 C C . GLY A 1 127 ? 2.742 -0.063 -2.193 1.00 97.31 127 GLY A C 1
ATOM 1053 O O . GLY A 1 127 ? 1.724 -0.726 -2.009 1.00 97.31 127 GLY A O 1
ATOM 1054 N N . ASN A 1 128 ? 2.927 1.125 -1.605 1.00 96.25 128 ASN A N 1
ATOM 1055 C CA . ASN A 1 128 ? 1.895 1.760 -0.781 1.00 96.25 128 ASN A CA 1
ATOM 1056 C C . ASN A 1 128 ? 0.655 2.109 -1.612 1.00 96.25 128 ASN A C 1
ATOM 1058 O O . ASN A 1 128 ? -0.451 1.838 -1.168 1.00 96.25 128 ASN A O 1
ATOM 1062 N N . LEU A 1 129 ? 0.808 2.606 -2.845 1.00 96.75 129 LEU A N 1
ATOM 1063 C CA . LEU A 1 129 ? -0.339 2.877 -3.721 1.00 96.75 129 LEU A CA 1
ATOM 1064 C C . LEU A 1 129 ? -1.131 1.610 -4.077 1.00 96.75 129 LEU A C 1
ATOM 1066 O O . LEU A 1 129 ? -2.359 1.664 -4.132 1.00 96.75 129 LEU A O 1
ATOM 1070 N N . TYR A 1 130 ? -0.462 0.477 -4.309 1.00 97.94 130 TYR A N 1
ATOM 1071 C CA . TYR A 1 130 ? -1.154 -0.806 -4.481 1.00 97.94 130 TYR A CA 1
ATOM 1072 C C . TYR A 1 130 ? -1.870 -1.239 -3.196 1.00 97.94 130 TYR A C 1
ATOM 1074 O O . TYR A 1 130 ? -3.052 -1.582 -3.237 1.00 97.94 130 TYR A O 1
ATOM 1082 N N . SER A 1 131 ? -1.167 -1.185 -2.061 1.00 97.25 131 SER A N 1
ATOM 1083 C CA . SER A 1 131 ? -1.701 -1.535 -0.742 1.00 97.25 131 SER A CA 1
ATOM 1084 C C . SER A 1 131 ? -2.949 -0.717 -0.399 1.00 97.25 131 SER A C 1
ATOM 1086 O O . SER A 1 131 ? -3.981 -1.283 -0.045 1.00 97.25 131 SER A O 1
ATOM 1088 N N . ASP A 1 132 ? -2.892 0.604 -0.566 1.00 96.38 132 ASP A N 1
ATOM 1089 C CA . ASP A 1 132 ? -3.990 1.519 -0.257 1.00 96.38 132 ASP A CA 1
ATOM 1090 C C . ASP A 1 132 ? -5.219 1.251 -1.128 1.00 96.38 132 ASP A C 1
ATOM 1092 O O . ASP A 1 132 ? -6.345 1.365 -0.655 1.00 96.38 132 ASP A O 1
ATOM 1096 N N . ARG A 1 133 ? -5.029 0.855 -2.392 1.00 95.94 133 ARG A N 1
ATOM 1097 C CA . ARG A 1 133 ? -6.140 0.517 -3.293 1.00 95.94 133 ARG A CA 1
ATOM 1098 C C . ARG A 1 133 ? -6.781 -0.818 -2.957 1.00 95.94 133 ARG A C 1
ATOM 1100 O O . ARG A 1 133 ? -8.001 -0.912 -3.029 1.00 95.94 133 ARG A O 1
ATOM 1107 N N . GLU A 1 134 ? -5.998 -1.825 -2.564 1.00 96.25 134 GLU A N 1
ATOM 1108 C CA . GLU A 1 134 ? -6.562 -3.067 -2.020 1.00 96.25 134 GLU A CA 1
ATOM 1109 C C . GLU A 1 134 ? -7.405 -2.786 -0.776 1.00 96.25 134 GLU A C 1
ATOM 1111 O O . GLU A 1 134 ? -8.516 -3.304 -0.656 1.00 96.25 134 GLU A O 1
ATOM 1116 N N . VAL A 1 135 ? -6.902 -1.934 0.122 1.00 96.88 135 VAL A N 1
ATOM 1117 C CA . VAL A 1 135 ? -7.655 -1.500 1.299 1.00 96.88 135 VAL A CA 1
ATOM 1118 C C . VAL A 1 135 ? -8.911 -0.739 0.887 1.00 96.88 135 VAL A C 1
ATOM 1120 O O . VAL A 1 135 ? -9.975 -1.033 1.419 1.00 96.88 135 VAL A O 1
ATOM 1123 N N . GLU A 1 136 ? -8.818 0.202 -0.057 1.00 95.81 136 GLU A N 1
ATOM 1124 C CA . GLU A 1 136 ? -9.965 0.966 -0.558 1.00 95.81 136 GLU A CA 1
ATOM 1125 C C . GLU A 1 136 ? -11.064 0.030 -1.060 1.00 95.81 136 GLU A C 1
ATOM 1127 O O . GLU A 1 136 ? -12.182 0.096 -0.554 1.00 95.81 136 GLU A O 1
ATOM 1132 N N . GLY A 1 137 ? -10.730 -0.901 -1.958 1.00 94.75 137 GLY A N 1
ATOM 1133 C CA . GLY A 1 137 ? -11.690 -1.872 -2.477 1.00 94.75 137 GLY A CA 1
ATOM 1134 C C . GLY A 1 137 ? -12.300 -2.746 -1.378 1.00 94.75 137 GLY A C 1
ATOM 1135 O O . GLY A 1 137 ? -13.514 -2.930 -1.317 1.00 94.75 137 GLY A O 1
ATOM 1136 N N . MET A 1 138 ? -11.484 -3.203 -0.424 1.00 94.62 138 MET A N 1
ATOM 1137 C CA . MET A 1 138 ? -11.965 -3.960 0.734 1.00 94.62 138 MET A CA 1
ATOM 1138 C C . MET A 1 138 ? -12.952 -3.155 1.593 1.00 94.62 138 MET A C 1
ATOM 1140 O O . MET A 1 138 ? -13.972 -3.693 2.025 1.00 94.62 138 MET A O 1
ATOM 1144 N N . VAL A 1 139 ? -12.670 -1.878 1.872 1.00 94.75 139 VAL A N 1
ATOM 1145 C CA . VAL A 1 139 ? -13.517 -1.074 2.765 1.00 94.75 139 VAL A CA 1
ATOM 1146 C C . VAL A 1 139 ? -14.727 -0.477 2.058 1.00 94.75 139 VAL A C 1
ATOM 1148 O O . VAL A 1 139 ? -15.721 -0.194 2.734 1.00 94.75 139 VAL A O 1
ATOM 1151 N N . THR A 1 140 ? -14.688 -0.242 0.746 1.00 92.31 140 THR A N 1
ATOM 1152 C CA . THR A 1 140 ? -15.853 0.237 -0.018 1.00 92.31 140 THR A CA 1
ATOM 1153 C C . THR A 1 140 ? -16.730 -0.907 -0.516 1.00 92.31 140 THR A C 1
ATOM 1155 O O . THR A 1 140 ? -17.938 -0.711 -0.631 1.00 92.31 140 THR A O 1
ATOM 1158 N N . GLY A 1 141 ? -16.158 -2.099 -0.703 1.00 90.81 141 GLY A N 1
ATOM 1159 C CA . GLY A 1 14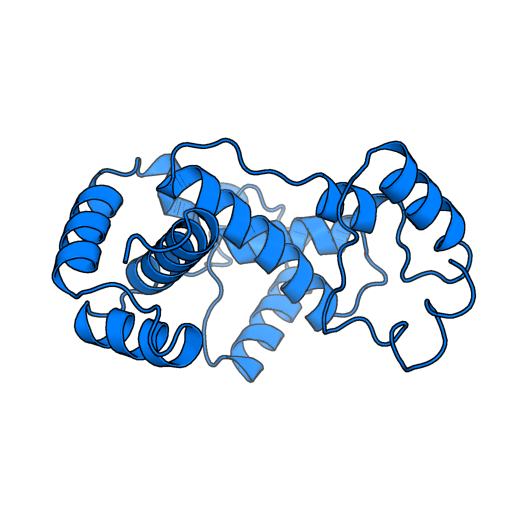1 ? -16.806 -3.244 -1.340 1.00 90.81 141 GLY A CA 1
ATOM 1160 C C . GLY A 1 141 ? -1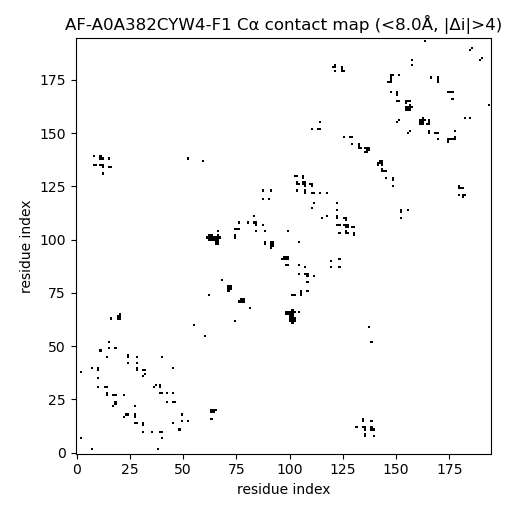6.645 -3.264 -2.864 1.00 90.81 141 GLY A C 1
ATOM 1161 O O . GLY A 1 141 ? -17.247 -4.114 -3.517 1.00 90.81 141 GLY A O 1
ATOM 1162 N N . ASP A 1 142 ? -15.851 -2.350 -3.425 1.00 90.75 142 ASP A N 1
ATOM 1163 C CA . ASP A 1 142 ? -15.583 -2.270 -4.860 1.00 90.75 142 ASP A CA 1
ATOM 1164 C C . ASP A 1 142 ? -14.309 -3.040 -5.232 1.00 90.75 142 ASP A C 1
ATOM 1166 O O . ASP A 1 142 ? -13.412 -3.251 -4.415 1.00 90.75 142 ASP A O 1
ATOM 1170 N N . ALA A 1 143 ? -14.185 -3.436 -6.498 1.00 92.31 143 ALA A N 1
ATOM 1171 C CA . ALA A 1 143 ? -12.931 -3.9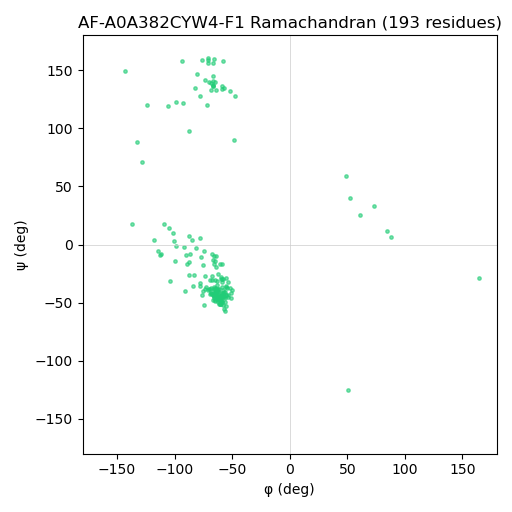97 -6.985 1.00 92.31 143 ALA A CA 1
ATOM 1172 C C . ALA A 1 143 ? -11.840 -2.905 -7.033 1.00 92.31 143 ALA A C 1
ATOM 1174 O O . ALA A 1 143 ? -12.091 -1.817 -7.564 1.00 92.31 143 ALA A O 1
ATOM 1175 N N . PRO A 1 144 ? -10.622 -3.170 -6.526 1.00 93.12 144 PRO A N 1
ATOM 1176 C CA . PRO A 1 144 ? -9.531 -2.212 -6.622 1.00 93.12 144 PRO A CA 1
ATOM 1177 C C . PRO A 1 144 ? -9.106 -2.020 -8.084 1.00 93.12 144 PRO A C 1
ATOM 1179 O O . PRO A 1 144 ? -8.953 -2.981 -8.837 1.00 93.12 144 PRO A O 1
ATOM 1182 N N . VAL A 1 145 ? -8.884 -0.767 -8.483 1.00 93.12 145 VAL A N 1
ATOM 1183 C CA . VAL A 1 145 ? -8.464 -0.411 -9.848 1.00 93.12 145 VAL A CA 1
ATOM 1184 C C . VAL A 1 145 ? -6.958 -0.189 -9.879 1.00 93.12 145 VAL A C 1
ATOM 1186 O O . VAL A 1 145 ? -6.449 0.678 -9.169 1.00 93.12 145 VAL A O 1
ATOM 1189 N N . PHE A 1 146 ? -6.233 -0.925 -10.723 1.00 96.31 146 PHE A N 1
ATOM 1190 C CA . PHE A 1 146 ? -4.765 -0.875 -10.792 1.00 96.31 146 PHE A CA 1
ATOM 1191 C C . PHE A 1 146 ? -4.205 -0.405 -12.140 1.00 96.31 146 PHE A C 1
ATOM 1193 O O . PHE A 1 146 ? -2.992 -0.405 -12.305 1.00 96.31 146 PHE A O 1
ATOM 1200 N N . ASP A 1 147 ? -5.039 -0.002 -13.098 1.00 95.50 147 ASP A N 1
ATOM 1201 C CA . ASP A 1 147 ? -4.632 0.173 -14.503 1.00 95.50 147 ASP A CA 1
ATOM 1202 C C . ASP A 1 147 ? -3.436 1.114 -14.706 1.00 95.50 147 ASP A C 1
ATOM 1204 O O . ASP A 1 147 ? -2.511 0.794 -15.448 1.00 95.50 147 ASP A O 1
ATOM 1208 N N . ASP A 1 148 ? -3.406 2.251 -14.011 1.00 95.00 148 ASP A N 1
ATOM 1209 C CA . ASP A 1 148 ? -2.297 3.211 -14.058 1.00 95.00 148 ASP A CA 1
ATOM 1210 C C . ASP A 1 148 ? -1.027 2.690 -13.365 1.00 95.00 148 ASP A C 1
ATOM 1212 O O . ASP A 1 148 ? 0.067 2.888 -13.890 1.00 95.00 148 ASP A O 1
ATOM 1216 N N . LEU A 1 149 ? -1.143 1.994 -12.229 1.00 96.25 149 LEU A N 1
ATOM 1217 C CA . LEU A 1 149 ? -0.006 1.369 -11.540 1.00 96.25 149 LEU A CA 1
ATOM 1218 C C . LEU A 1 149 ? 0.581 0.211 -12.358 1.00 96.25 149 LEU A C 1
ATOM 1220 O O . LEU A 1 149 ? 1.804 0.100 -12.490 1.00 96.25 149 LEU A O 1
ATOM 1224 N N . ASN A 1 150 ? -0.286 -0.615 -12.946 1.00 96.50 150 ASN A N 1
ATOM 1225 C CA . ASN A 1 150 ? 0.081 -1.703 -13.843 1.00 96.50 150 ASN A CA 1
ATOM 1226 C C . ASN A 1 150 ? 0.763 -1.141 -15.094 1.00 96.50 150 ASN A C 1
ATOM 1228 O O . ASN A 1 150 ? 1.826 -1.622 -15.485 1.00 96.50 150 ASN A O 1
ATOM 1232 N N . ALA A 1 151 ? 0.213 -0.080 -15.691 1.00 95.62 151 ALA A N 1
ATOM 1233 C CA . ALA A 1 151 ? 0.844 0.609 -16.810 1.00 95.62 151 ALA A CA 1
ATOM 1234 C C . ALA A 1 151 ? 2.213 1.180 -16.423 1.00 95.62 151 ALA A C 1
ATOM 1236 O O . ALA A 1 151 ? 3.182 1.010 -17.162 1.00 95.62 151 ALA A O 1
ATOM 1237 N N . TYR A 1 152 ? 2.319 1.822 -15.259 1.00 95.06 152 TYR A N 1
ATOM 1238 C CA . TYR A 1 152 ? 3.565 2.424 -14.798 1.00 95.06 152 TYR A CA 1
ATOM 1239 C C . TYR A 1 152 ? 4.674 1.377 -14.634 1.00 95.06 152 TYR A C 1
ATOM 1241 O O . TYR A 1 152 ? 5.765 1.558 -15.172 1.00 95.06 152 TYR A O 1
ATOM 1249 N N . ILE A 1 153 ? 4.401 0.251 -13.965 1.00 94.81 153 ILE A N 1
ATOM 1250 C CA . ILE A 1 153 ? 5.408 -0.802 -13.755 1.00 94.81 153 ILE A CA 1
ATOM 1251 C C . ILE A 1 153 ? 5.705 -1.611 -15.032 1.00 94.81 153 ILE A C 1
ATOM 1253 O O . ILE A 1 153 ? 6.821 -2.098 -15.208 1.00 94.81 153 ILE A O 1
ATOM 1257 N N . THR A 1 154 ? 4.740 -1.712 -15.954 1.00 95.31 154 THR A N 1
ATOM 1258 C CA . THR A 1 154 ? 4.909 -2.406 -17.245 1.00 95.31 154 THR A CA 1
ATOM 1259 C C . THR A 1 154 ? 5.758 -1.588 -18.209 1.00 95.31 154 THR A C 1
ATOM 1261 O O . THR A 1 154 ? 6.741 -2.075 -18.771 1.00 95.31 154 THR A O 1
ATOM 1264 N N . TYR A 1 155 ? 5.383 -0.324 -18.407 1.00 93.88 155 TYR A N 1
ATOM 1265 C CA . TYR A 1 155 ? 6.027 0.540 -19.389 1.00 93.88 155 TYR A CA 1
ATOM 1266 C C . TYR A 1 155 ? 7.242 1.272 -18.828 1.00 93.88 155 TYR A C 1
ATOM 1268 O O . TYR A 1 155 ? 8.051 1.741 -19.620 1.00 93.88 155 TYR A O 1
ATOM 1276 N N . LYS A 1 156 ? 7.425 1.314 -17.503 1.00 92.38 156 LYS A N 1
ATOM 1277 C CA . LYS A 1 156 ? 8.611 1.865 -16.830 1.00 92.38 156 LYS A CA 1
ATOM 1278 C C . LYS A 1 156 ? 9.001 3.255 -17.360 1.00 92.38 156 LYS A C 1
ATOM 1280 O O . LYS A 1 156 ? 10.100 3.416 -17.896 1.00 92.38 156 LYS A O 1
ATOM 1285 N N . PRO A 1 157 ? 8.103 4.258 -17.277 1.00 91.56 157 PRO A N 1
ATOM 1286 C CA . PRO A 1 157 ? 8.326 5.578 -17.876 1.00 91.56 157 PRO A CA 1
ATOM 1287 C C . PRO A 1 157 ? 9.491 6.354 -17.246 1.00 91.56 157 PRO A C 1
ATOM 1289 O O . PRO A 1 157 ? 9.979 7.299 -17.850 1.00 91.56 157 PRO A O 1
ATOM 1292 N N . TYR A 1 158 ? 9.981 5.921 -16.085 1.00 87.44 158 TYR A N 1
ATOM 1293 C CA . TYR A 1 158 ? 11.217 6.402 -15.461 1.00 87.44 158 TYR A CA 1
ATOM 1294 C C . TYR A 1 158 ? 12.487 6.047 -16.260 1.00 87.44 158 TYR A C 1
ATOM 1296 O O . TYR A 1 158 ? 13.565 6.569 -15.987 1.00 87.44 158 TYR A O 1
ATOM 1304 N N . HIS A 1 159 ? 12.379 5.204 -17.291 1.00 87.25 159 HIS A N 1
ATOM 1305 C CA . HIS A 1 159 ? 13.386 5.101 -18.339 1.00 87.25 159 HIS A CA 1
ATOM 1306 C C . HIS A 1 159 ? 13.030 6.027 -19.505 1.00 87.25 159 HIS A C 1
ATOM 1308 O O . HIS A 1 159 ? 11.993 5.862 -20.152 1.00 87.25 159 HIS A O 1
ATOM 1314 N N . THR A 1 160 ? 13.928 6.957 -19.839 1.00 84.44 160 THR A N 1
ATOM 1315 C CA . THR A 1 160 ? 13.709 7.996 -20.864 1.00 84.44 160 THR A CA 1
ATOM 1316 C C . THR A 1 160 ? 13.239 7.435 -22.211 1.00 84.44 160 THR A C 1
ATOM 1318 O O . THR A 1 160 ? 12.372 8.011 -22.864 1.00 84.44 160 THR A O 1
ATOM 1321 N N . ASN A 1 161 ? 13.751 6.271 -22.620 1.00 89.50 161 ASN A N 1
ATOM 1322 C CA . ASN A 1 161 ? 13.387 5.621 -23.881 1.00 89.50 161 ASN A CA 1
ATOM 1323 C C . ASN A 1 161 ? 11.996 4.954 -23.879 1.00 89.50 161 ASN A C 1
ATOM 1325 O O . ASN A 1 161 ? 11.553 4.489 -24.928 1.00 89.50 161 ASN A O 1
ATOM 1329 N N . ARG A 1 162 ? 11.291 4.908 -22.742 1.00 90.88 162 ARG A N 1
ATOM 1330 C CA . ARG A 1 162 ? 9.972 4.263 -22.613 1.00 90.88 162 ARG A CA 1
ATOM 1331 C C . ARG A 1 162 ? 8.817 5.227 -22.345 1.00 90.88 162 ARG A C 1
ATOM 1333 O O . ARG A 1 162 ? 7.659 4.825 -22.470 1.00 90.88 162 ARG A O 1
ATOM 1340 N N . VAL A 1 163 ? 9.111 6.502 -22.074 1.00 90.50 163 VAL A N 1
ATOM 1341 C CA . VAL A 1 163 ? 8.113 7.561 -21.821 1.00 90.50 163 VAL A CA 1
ATOM 1342 C C . VAL A 1 163 ? 7.049 7.614 -22.922 1.00 90.50 163 VAL A C 1
ATOM 1344 O O . VAL A 1 163 ? 5.855 7.638 -22.630 1.00 90.50 163 VAL A O 1
ATOM 1347 N N . ARG A 1 164 ? 7.463 7.565 -24.197 1.00 91.94 164 ARG A N 1
ATOM 1348 C CA . ARG A 1 164 ? 6.539 7.625 -25.346 1.00 91.94 164 ARG A CA 1
ATOM 1349 C C . ARG A 1 164 ? 5.576 6.438 -25.388 1.00 91.94 164 ARG A C 1
ATOM 1351 O O . ARG A 1 164 ? 4.393 6.618 -25.666 1.00 91.94 164 ARG A O 1
ATOM 1358 N N . THR A 1 165 ? 6.061 5.232 -25.095 1.00 93.56 165 THR A N 1
ATOM 1359 C CA . THR A 1 165 ? 5.231 4.018 -25.095 1.00 93.56 165 THR A CA 1
ATOM 1360 C C . THR A 1 165 ? 4.212 4.050 -23.959 1.00 93.56 165 THR A C 1
ATOM 1362 O O . THR A 1 165 ? 3.047 3.727 -24.187 1.00 93.56 165 THR A O 1
ATOM 1365 N N . TYR A 1 166 ? 4.624 4.506 -22.771 1.00 94.25 166 TYR A N 1
ATOM 1366 C CA . TYR A 1 166 ? 3.721 4.731 -21.643 1.00 94.25 166 TYR A CA 1
ATOM 1367 C C . TYR A 1 166 ? 2.646 5.771 -21.978 1.00 94.25 166 TYR A C 1
ATOM 1369 O O . TYR A 1 166 ? 1.459 5.481 -21.852 1.00 94.25 166 TYR A O 1
ATOM 1377 N N . ALA A 1 167 ? 3.037 6.947 -22.483 1.00 92.62 167 ALA A N 1
ATOM 1378 C CA . ALA A 1 167 ? 2.099 8.008 -22.849 1.00 92.62 167 ALA A CA 1
ATOM 1379 C C . ALA A 1 167 ? 1.072 7.533 -23.889 1.00 92.62 167 ALA A C 1
ATOM 1381 O O . ALA A 1 167 ? -0.125 7.774 -23.735 1.00 92.62 167 ALA A O 1
ATOM 1382 N N . ARG A 1 168 ? 1.517 6.782 -24.907 1.00 94.31 168 ARG A N 1
ATOM 1383 C CA . ARG A 1 168 ? 0.623 6.182 -25.905 1.00 94.31 168 ARG A CA 1
ATOM 1384 C C . ARG A 1 168 ? -0.396 5.238 -25.266 1.00 94.31 168 ARG A C 1
ATOM 1386 O O . ARG A 1 168 ? -1.574 5.329 -25.593 1.00 94.31 168 ARG A O 1
ATOM 1393 N N . PHE A 1 169 ? 0.038 4.351 -24.368 1.00 95.25 169 PHE A N 1
ATOM 1394 C CA . PHE A 1 169 ? -0.865 3.422 -23.683 1.00 95.25 169 PHE A CA 1
ATOM 1395 C C . PHE A 1 169 ? -1.899 4.159 -22.824 1.00 95.25 169 PHE A C 1
ATOM 1397 O O . PHE A 1 169 ? -3.089 3.870 -22.918 1.00 95.25 169 PHE A O 1
ATOM 1404 N N . ILE A 1 170 ? -1.453 5.128 -22.025 1.00 95.31 170 ILE A N 1
ATOM 1405 C CA . ILE A 1 170 ? -2.315 5.925 -21.146 1.00 95.31 170 ILE A CA 1
ATOM 1406 C C . ILE A 1 170 ? -3.388 6.661 -21.959 1.00 95.31 170 ILE A C 1
ATOM 1408 O O . ILE A 1 170 ? -4.572 6.551 -21.645 1.00 95.31 170 ILE A O 1
ATOM 1412 N N . ASN A 1 171 ? -2.990 7.333 -23.044 1.00 93.75 171 ASN A N 1
ATOM 1413 C CA . ASN A 1 171 ? -3.906 8.087 -23.901 1.00 93.75 171 ASN A CA 1
ATOM 1414 C C . ASN A 1 171 ? -4.909 7.179 -24.624 1.00 93.75 171 ASN A C 1
ATOM 1416 O O . ASN A 1 171 ? -6.097 7.484 -24.656 1.00 93.75 171 ASN A O 1
ATOM 1420 N N . MET A 1 172 ? -4.448 6.052 -25.175 1.00 95.00 172 MET A N 1
ATOM 1421 C CA . MET A 1 172 ? -5.302 5.128 -25.929 1.00 95.00 172 MET A CA 1
ATOM 1422 C C . MET A 1 172 ? -6.379 4.471 -25.059 1.00 95.00 172 MET A C 1
ATOM 1424 O O . MET A 1 172 ? -7.462 4.175 -25.552 1.00 95.00 172 MET A O 1
ATOM 1428 N N . ASN A 1 173 ? -6.097 4.264 -23.771 1.00 94.25 173 ASN A N 1
ATOM 1429 C CA . ASN A 1 173 ? -7.022 3.624 -22.834 1.00 94.25 173 ASN A CA 1
ATOM 1430 C C . ASN A 1 173 ? -7.772 4.627 -21.938 1.00 94.25 173 ASN A C 1
ATOM 1432 O O . ASN A 1 173 ? -8.507 4.213 -21.047 1.00 94.25 173 ASN A O 1
ATOM 1436 N N . GLY A 1 174 ? -7.580 5.940 -22.128 1.00 92.94 174 GLY A N 1
ATOM 1437 C CA . GLY A 1 174 ? -8.220 6.969 -21.297 1.00 92.94 174 GLY A CA 1
ATOM 1438 C C . GLY A 1 174 ? -7.841 6.896 -19.811 1.00 92.94 174 GLY A C 1
ATOM 1439 O O . GLY A 1 174 ? -8.607 7.327 -18.949 1.00 92.94 174 GLY A O 1
ATOM 1440 N N . ILE A 1 175 ? -6.671 6.336 -19.496 1.00 92.31 175 ILE A N 1
ATOM 1441 C CA . ILE A 1 175 ? -6.195 6.161 -18.122 1.00 92.31 175 ILE A CA 1
ATOM 1442 C C . ILE A 1 175 ? -5.601 7.488 -17.640 1.00 92.31 175 ILE A C 1
ATOM 1444 O O . ILE A 1 175 ? -5.008 8.247 -18.404 1.00 92.31 175 ILE A O 1
ATOM 1448 N N . LYS A 1 176 ? -5.732 7.800 -16.349 1.00 90.50 176 LYS A N 1
ATOM 1449 C CA . LYS A 1 176 ? -5.024 8.947 -15.774 1.00 90.50 176 LYS A CA 1
ATOM 1450 C C . LYS A 1 176 ? -3.555 8.566 -15.534 1.00 90.50 176 LYS A C 1
ATOM 1452 O O . LYS A 1 176 ? -3.319 7.575 -14.850 1.00 90.50 176 LYS A O 1
ATOM 1457 N N . PRO A 1 177 ? -2.565 9.342 -16.010 1.00 89.38 177 PRO A N 1
ATOM 1458 C CA . PRO A 1 177 ? -1.165 9.016 -15.773 1.00 89.38 177 PRO A CA 1
ATOM 1459 C C . PRO A 1 177 ? -0.830 9.079 -14.281 1.00 89.38 177 PRO A C 1
ATOM 1461 O O . PRO A 1 177 ? -1.137 10.069 -13.604 1.00 89.38 177 PRO A O 1
ATOM 1464 N N . LEU A 1 178 ? -0.142 8.047 -13.796 1.00 90.69 178 LEU A N 1
ATOM 1465 C CA . LEU A 1 178 ? 0.474 8.047 -12.478 1.00 90.69 178 LEU A CA 1
ATOM 1466 C C . LEU A 1 178 ? 1.667 9.010 -12.451 1.00 90.69 178 LEU A C 1
ATOM 1468 O O . LEU A 1 178 ? 2.446 9.069 -13.404 1.00 90.69 178 LEU A O 1
ATOM 1472 N N . LYS A 1 179 ? 1.805 9.750 -11.347 1.00 84.25 179 LYS A N 1
ATOM 1473 C CA . LYS A 1 179 ? 2.930 10.656 -11.081 1.00 84.25 179 LYS A CA 1
ATOM 1474 C C . LYS A 1 179 ? 3.450 10.426 -9.657 1.00 84.25 179 LYS A C 1
ATOM 1476 O O . LYS A 1 179 ? 2.936 11.069 -8.738 1.00 84.25 179 LYS A O 1
ATOM 1481 N N . PRO A 1 180 ? 4.395 9.493 -9.450 1.00 82.50 180 PRO A N 1
ATOM 1482 C CA . PRO A 1 180 ? 4.999 9.283 -8.139 1.00 82.50 180 PRO A CA 1
ATOM 1483 C C . PRO A 1 180 ? 5.794 10.520 -7.711 1.00 82.50 180 PRO A C 1
ATOM 1485 O O . PRO A 1 180 ? 6.481 11.140 -8.524 1.00 82.50 180 PRO A O 1
ATOM 1488 N N . LYS A 1 181 ? 5.705 10.888 -6.435 1.00 81.88 181 LYS A N 1
ATOM 1489 C CA . LYS A 1 181 ? 6.420 12.028 -5.847 1.00 81.88 181 LYS A CA 1
ATOM 1490 C C . LYS A 1 181 ? 7.928 11.798 -5.809 1.00 81.88 181 LYS A C 1
ATOM 1492 O O . LYS A 1 181 ? 8.689 12.754 -5.882 1.00 81.88 181 LYS A O 1
ATOM 1497 N N . SER A 1 182 ? 8.348 10.543 -5.679 1.00 74.94 182 SER A N 1
ATOM 1498 C CA . SER A 1 182 ? 9.752 10.124 -5.622 1.00 74.94 182 SER A CA 1
ATOM 1499 C C . SER A 1 182 ? 10.433 10.008 -6.992 1.00 74.94 182 SER A C 1
ATOM 1501 O O . SER A 1 182 ? 11.623 9.701 -7.060 1.00 74.94 182 SER A O 1
ATOM 1503 N N . ASP A 1 183 ? 9.708 10.230 -8.091 1.00 66.50 183 ASP A N 1
ATOM 1504 C CA . ASP A 1 183 ? 10.265 10.173 -9.441 1.00 66.50 183 ASP A CA 1
ATOM 1505 C C . ASP A 1 183 ? 10.853 11.532 -9.868 1.00 66.50 183 ASP A C 1
ATOM 1507 O O . ASP A 1 183 ? 10.144 12.436 -10.316 1.00 66.50 183 ASP A O 1
ATOM 1511 N N . GLU A 1 184 ? 12.176 11.662 -9.726 1.00 52.72 184 GLU A N 1
ATOM 1512 C CA . GLU A 1 184 ? 12.983 12.843 -10.080 1.00 52.72 184 GLU A CA 1
ATOM 1513 C C . GLU A 1 184 ? 13.036 13.134 -11.592 1.00 52.72 184 GLU A C 1
ATOM 1515 O O . GLU A 1 184 ? 13.407 14.245 -11.984 1.00 52.72 184 GLU A O 1
ATOM 1520 N N . SER A 1 185 ? 12.605 12.200 -12.456 1.00 50.66 185 SER A N 1
ATOM 1521 C CA . SER A 1 185 ? 12.436 12.469 -13.897 1.00 50.66 185 SER A CA 1
ATOM 1522 C C . SER A 1 185 ? 11.355 13.531 -14.182 1.00 50.66 185 SER A C 1
ATOM 1524 O O . SER A 1 185 ? 11.266 14.067 -15.289 1.00 50.66 185 SER A O 1
ATOM 1526 N N . ASN A 1 186 ? 10.584 13.901 -13.149 1.00 45.41 186 ASN A N 1
ATOM 1527 C CA . ASN A 1 186 ? 9.639 15.015 -13.132 1.00 45.41 186 ASN A CA 1
ATOM 1528 C C . ASN A 1 186 ? 10.243 16.370 -12.723 1.00 45.41 186 ASN A C 1
ATOM 1530 O O . ASN A 1 186 ? 9.489 17.337 -12.577 1.00 45.41 186 ASN A O 1
ATOM 1534 N N . THR A 1 187 ? 11.567 16.493 -12.564 1.00 35.19 187 THR A N 1
ATOM 1535 C CA . THR A 1 187 ? 12.196 17.822 -12.521 1.00 35.19 187 THR A CA 1
ATOM 1536 C C . THR A 1 187 ? 11.849 18.580 -13.805 1.00 35.19 187 THR A C 1
ATOM 1538 O O . THR A 1 187 ? 11.799 18.025 -14.904 1.00 35.19 187 THR A O 1
ATOM 1541 N N . THR A 1 188 ? 11.465 19.841 -13.629 1.00 36.50 188 THR A N 1
ATOM 1542 C CA . THR A 1 188 ? 10.764 20.709 -14.579 1.00 36.50 188 THR A CA 1
ATOM 1543 C C . THR A 1 188 ? 11.412 20.708 -15.972 1.00 36.50 188 THR A C 1
ATOM 1545 O O . THR A 1 188 ? 12.290 21.512 -16.254 1.00 36.50 188 THR A O 1
ATOM 1548 N N . GLY A 1 189 ? 10.983 19.797 -16.854 1.00 40.31 189 GLY A N 1
ATOM 1549 C CA . GLY A 1 189 ? 11.516 19.693 -18.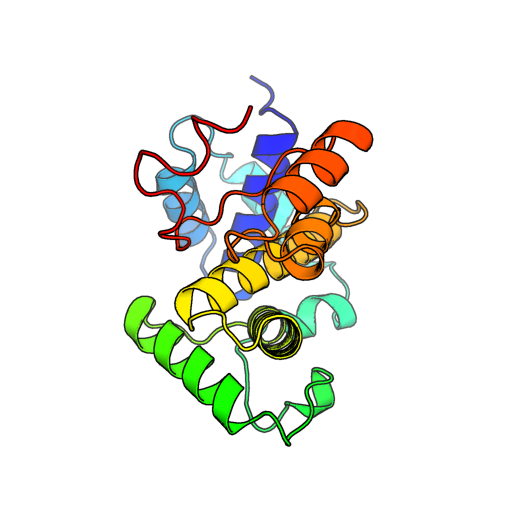219 1.00 40.31 189 GLY A CA 1
ATOM 1550 C C . GLY A 1 189 ? 11.206 18.388 -18.963 1.00 40.31 189 GLY A C 1
ATOM 1551 O O . GLY A 1 189 ? 11.059 18.422 -20.180 1.00 40.31 189 GLY A O 1
ATOM 1552 N N . GLY A 1 190 ? 11.034 17.255 -18.268 1.00 35.06 190 GLY A N 1
ATOM 1553 C CA . GLY A 1 190 ? 10.920 15.937 -18.923 1.00 35.06 190 GLY A CA 1
ATOM 1554 C C . GLY A 1 190 ? 9.575 15.633 -19.601 1.00 35.06 190 GLY A C 1
ATOM 1555 O O . GLY A 1 190 ? 9.538 15.142 -20.726 1.00 35.06 190 GLY A O 1
ATOM 1556 N N . LEU A 1 191 ? 8.448 15.952 -18.953 1.00 39.59 191 LEU A N 1
ATOM 1557 C CA . LEU A 1 191 ? 7.107 15.623 -19.474 1.00 39.59 191 LEU A CA 1
ATOM 1558 C C . LEU A 1 191 ? 6.389 16.780 -20.179 1.00 39.59 191 LEU A C 1
ATOM 1560 O O . LEU A 1 191 ? 5.410 16.536 -20.877 1.00 39.59 191 LEU A O 1
ATOM 1564 N N . LYS A 1 192 ? 6.851 18.028 -20.024 1.00 38.22 192 LYS A N 1
ATOM 1565 C CA . LYS A 1 192 ? 6.215 19.184 -20.686 1.00 38.22 192 LYS A CA 1
ATOM 1566 C C . LYS A 1 192 ? 6.523 19.281 -22.183 1.00 38.22 192 LYS A C 1
ATOM 1568 O O . LYS A 1 192 ? 5.777 19.946 -22.883 1.00 38.22 192 LYS A O 1
ATOM 1573 N N . ASN A 1 193 ? 7.554 18.591 -22.672 1.00 33.38 193 ASN A N 1
ATOM 1574 C CA . ASN A 1 193 ? 7.991 18.692 -24.069 1.00 33.38 193 ASN A CA 1
ATOM 1575 C C . ASN A 1 193 ? 7.609 17.477 -24.933 1.00 33.38 193 ASN A C 1
ATOM 1577 O O . ASN A 1 193 ? 8.149 17.314 -26.024 1.00 33.38 193 ASN A O 1
ATOM 1581 N N . THR A 1 194 ? 6.708 16.606 -24.459 1.00 38.88 194 THR A N 1
ATOM 1582 C CA . THR A 1 194 ? 6.292 15.416 -25.232 1.00 38.88 194 THR A CA 1
ATOM 1583 C C . THR A 1 194 ? 4.785 15.137 -25.220 1.00 38.88 194 THR A C 1
ATOM 1585 O O . THR A 1 194 ? 4.375 14.024 -25.550 1.00 38.88 194 THR A O 1
ATOM 1588 N N . LEU A 1 195 ? 3.969 16.130 -24.858 1.00 36.03 195 LEU A N 1
ATOM 1589 C CA . LEU A 1 195 ? 2.521 16.137 -25.078 1.00 36.03 195 LEU A CA 1
ATOM 1590 C C . LEU A 1 195 ? 2.169 17.257 -26.052 1.00 36.03 195 LEU A C 1
ATOM 1592 O O . LEU A 1 195 ? 2.730 18.359 -25.867 1.00 36.03 195 LEU A O 1
#

Mean predicted aligned error: 6.05 Å

Secondary structure (DSSP, 8-state):
-PPPHHHHHHHHHHHHHHHHTT--HHHHHHHHHHHHGGGPPPHHHHHHHHHHHTTS-HHHHGGGSBP-GGGHHHHT--GGGHHHHHHHHHHHHHHHSSPPBHHHHHHHHHHHHH-TTS-HHHHHHHHHHHHHHHHHHHHHSSPPP-HHHHHHHHH-TTSGGGHHHHHHHHHHTTPPPP--TT-GGGSTTSSTT--

Solvent-accessible surface area (backbone atoms only — not comparable to full-atom values): 11264 Å² total; per-residue (Å²): 134,82,72,55,68,70,60,47,48,53,51,48,30,54,48,46,55,39,46,57,70,67,47,50,74,68,56,40,52,54,52,42,34,77,75,44,48,93,74,41,79,52,72,70,56,50,54,54,48,52,61,52,57,77,67,54,55,62,89,71,50,63,36,47,38,70,53,52,80,95,46,31,68,86,70,73,41,67,74,93,49,46,70,67,46,51,53,46,48,49,56,43,25,80,72,69,79,42,76,52,28,34,39,35,52,48,30,27,45,55,38,41,71,68,41,71,86,52,51,64,67,42,25,48,53,54,9,41,55,54,36,51,33,51,45,31,14,66,76,74,72,47,83,57,82,52,68,41,61,53,46,43,60,70,40,38,45,90,39,79,94,24,34,66,61,33,52,51,52,31,63,77,68,73,47,68,80,73,78,64,89,71,50,71,71,66,52,95,64,60,68,77,77,77,113

Sequence (195 aa):
MTPNLKISAKQKTQAYILYSSGHSQHSIIEQLKKHFEENTISLRILSRWISSFKKLPESATKLDEPFQWNKCDDYGIPWTNSLKLLELCHHYYEREDKTPSARQAKWWWKVSQAGPDLRANQIAELGNLYSDREVEGMVTGDAPVFDDLNAYITYKPYHTNRVRTYARFINMNGIKPLKPKSDESNTTGGLKNTL

pLDDT: mean 88.69, std 14.73, range [33.38, 97.94]